Protein AF-A0A136LQP1-F1 (afdb_monomer)

pLDDT: mean 82.4, std 20.25, range [26.98, 98.31]

Solvent-accessible surface area (backbone atoms only — not comparable to full-atom values): 19009 Å² total; per-residue (Å²): 117,50,77,52,67,92,40,85,77,64,31,35,44,37,44,61,45,61,50,100,85,67,50,76,74,45,78,48,80,33,70,46,61,68,64,46,32,81,76,51,68,50,58,40,71,63,85,54,101,61,38,41,39,38,27,31,24,14,67,52,87,56,92,38,25,29,25,41,34,26,30,51,64,48,98,92,53,89,51,70,66,43,78,45,51,53,44,76,48,84,24,65,45,65,66,50,54,70,72,57,34,50,52,44,28,53,51,29,54,54,22,50,77,69,77,42,76,66,84,61,65,44,42,63,43,71,70,48,49,45,75,49,99,72,21,33,44,38,36,34,39,31,43,44,76,32,100,66,52,75,94,68,97,72,78,70,92,77,77,84,95,75,89,84,83,87,87,87,90,73,91,70,94,68,85,85,76,84,80,83,58,100,76,73,89,75,72,80,72,79,32,50,28,36,41,37,29,41,27,41,37,33,23,35,78,78,50,46,78,77,52,53,43,53,49,63,45,83,86,38,61,32,85,59,96,64,82,57,54,35,58,38,73,44,98,82,26,40,38,41,35,37,54,58,63,62,37,36,39,36,39,38,30,62,81,90,50,75,48,79,47,80,46,68,76,76,63,92,51,85,58,37,42,83,72,48,50,43,69,92,45,60,46,38,40,56,73,59,71,52,25,36,39,34,39,35,42,37,32,37,32,38,72,88,49,60,86,90,78,18,64,49,79,43,78,53,77,45,82,44,77,64,130

Mean predicted aligned error: 10.33 Å

Secondary structure (DSSP, 8-state):
-EEE-S-TTS-EEEEEEE-TTS-EEEEEEEEPPTTEEEEEEEE---SSS-EEEEEEEEETT-SSB-EEEEEEE-TTS----EEEEGGG-SSTTTTS-HHHHHHHHHHHHHHHHTTPPP---BEEEEEEEEEETTEEEEEEEEEE--TT----TT------------------TTTTSS---TT---PPPPPPEEEEEEEEEEEETTS-EEEEEEEEEEEEEESS----EEEEEETTEEEEEEEETTEEEEEEEETTEEEEEEEE---SSTTEEEEEEEEEEEEEEE-STTEEEEEEEEEEEETTS-TTTSEEEEEEEEEEE--

Structure (mmCIF, N/CA/C/O backbone):
data_AF-A0A136LQP1-F1
#
_entry.id   AF-A0A136LQP1-F1
#
loop_
_atom_site.group_PDB
_atom_site.id
_atom_site.type_symbol
_atom_site.label_atom_id
_atom_site.label_alt_id
_atom_site.label_comp_id
_atom_site.label_asym_id
_atom_site.label_entity_id
_atom_site.label_seq_id
_atom_site.pdbx_PDB_ins_code
_atom_site.Cartn_x
_atom_site.Cartn_y
_atom_site.Cartn_z
_atom_site.occupancy
_atom_site.B_iso_or_equiv
_atom_site.auth_seq_id
_atom_site.auth_comp_id
_atom_site.auth_asym_id
_atom_site.auth_atom_id
_atom_site.pdbx_PDB_model_num
ATOM 1 N N . MET A 1 1 ? -17.497 -6.070 -0.777 1.00 52.81 1 MET A N 1
ATOM 2 C CA . MET A 1 1 ? -17.662 -5.203 0.411 1.00 52.81 1 MET A CA 1
ATOM 3 C C . MET A 1 1 ? -18.415 -3.947 0.009 1.00 52.81 1 MET A C 1
ATOM 5 O O . MET A 1 1 ? -18.051 -3.328 -0.986 1.00 52.81 1 MET A O 1
ATOM 9 N N . ILE A 1 2 ? -19.465 -3.597 0.745 1.00 60.41 2 ILE A N 1
ATOM 10 C CA . ILE A 1 2 ? -20.280 -2.400 0.508 1.00 60.41 2 ILE A CA 1
ATOM 11 C C . ILE A 1 2 ? -20.221 -1.555 1.783 1.00 60.41 2 ILE A C 1
ATOM 13 O O . ILE A 1 2 ? -20.209 -2.089 2.887 1.00 60.41 2 ILE A O 1
ATOM 17 N N . ILE A 1 3 ? -20.135 -0.234 1.645 1.00 58.62 3 ILE A N 1
ATOM 18 C CA . ILE A 1 3 ? -20.173 0.682 2.790 1.00 58.62 3 ILE A CA 1
ATOM 19 C C . ILE A 1 3 ? -21.508 1.408 2.730 1.00 58.62 3 ILE A C 1
ATOM 21 O O . ILE A 1 3 ? -21.723 2.195 1.803 1.00 58.62 3 ILE A O 1
ATOM 25 N N . ASP A 1 4 ? -22.382 1.169 3.707 1.00 55.56 4 ASP A N 1
ATOM 26 C CA . ASP A 1 4 ? -23.620 1.933 3.812 1.00 55.56 4 ASP A CA 1
ATOM 27 C C . ASP A 1 4 ? -23.371 3.250 4.565 1.00 55.56 4 ASP A C 1
ATOM 29 O O . ASP A 1 4 ? -22.817 3.293 5.667 1.00 55.56 4 ASP A O 1
ATOM 33 N N . ARG A 1 5 ? -23.769 4.353 3.926 1.00 58.81 5 ARG A N 1
ATOM 34 C CA . ARG A 1 5 ? -23.677 5.725 4.448 1.00 58.81 5 ARG A CA 1
ATOM 35 C C . ARG A 1 5 ? -25.046 6.406 4.525 1.00 58.81 5 ARG A C 1
ATOM 37 O O . ARG A 1 5 ? -25.096 7.624 4.699 1.00 58.81 5 ARG A O 1
ATOM 44 N N . SER A 1 6 ? -26.132 5.649 4.369 1.00 51.75 6 SER A N 1
ATOM 45 C CA . SER A 1 6 ? -27.515 6.136 4.356 1.00 51.75 6 SER A CA 1
ATOM 46 C C . SER A 1 6 ? -27.862 6.960 5.603 1.00 51.75 6 SER A C 1
ATOM 48 O O . SER A 1 6 ? -28.555 7.973 5.500 1.00 51.75 6 SER A O 1
ATOM 50 N N . ASN A 1 7 ? -27.301 6.603 6.764 1.00 57.59 7 ASN A N 1
ATOM 51 C CA . ASN A 1 7 ? -27.491 7.318 8.019 1.00 57.59 7 ASN A CA 1
ATOM 52 C C . ASN A 1 7 ? -26.163 7.867 8.575 1.00 57.59 7 ASN A C 1
ATOM 54 O O . ASN A 1 7 ? -25.227 7.122 8.861 1.00 57.59 7 ASN A O 1
ATOM 58 N N . LYS A 1 8 ? -26.083 9.192 8.779 1.00 60.97 8 LYS A N 1
ATOM 59 C CA . LYS A 1 8 ? -24.882 9.865 9.318 1.00 60.97 8 LYS A CA 1
ATOM 60 C C . LYS A 1 8 ? -24.509 9.409 10.733 1.00 60.97 8 LYS A C 1
ATOM 62 O O . LYS A 1 8 ? -23.350 9.586 11.105 1.00 60.97 8 LYS A O 1
ATOM 67 N N . GLN A 1 9 ? -25.465 8.878 11.498 1.00 61.81 9 GLN A N 1
ATOM 68 C CA . GLN A 1 9 ? -25.270 8.451 12.887 1.00 61.81 9 GLN A CA 1
ATOM 69 C C . GLN A 1 9 ? -25.112 6.937 13.065 1.00 61.81 9 GLN A C 1
ATOM 71 O O . GLN A 1 9 ? -24.657 6.545 14.124 1.00 61.81 9 GLN A O 1
ATOM 76 N N . ASN A 1 10 ? -25.426 6.114 12.058 1.00 73.62 10 ASN A N 1
ATOM 77 C CA . ASN A 1 10 ? -25.325 4.650 12.135 1.00 73.62 10 ASN A CA 1
ATOM 78 C C . ASN A 1 10 ? -24.624 4.129 10.877 1.00 73.62 10 ASN A C 1
ATOM 80 O O . ASN A 1 10 ? -25.253 3.550 9.991 1.00 73.62 10 ASN A O 1
ATOM 84 N N . LYS A 1 11 ? -23.325 4.411 10.758 1.00 87.06 11 LYS A N 1
ATOM 85 C CA . LYS A 1 11 ? -22.526 3.920 9.632 1.00 87.06 11 LYS A CA 1
ATOM 86 C C . LYS A 1 11 ? -22.241 2.437 9.844 1.00 87.06 11 LYS A C 1
ATOM 88 O O . LYS A 1 11 ? -21.831 2.043 10.934 1.00 87.06 11 LYS A O 1
ATOM 93 N N . LYS A 1 12 ? -22.418 1.637 8.795 1.00 89.31 12 LYS A N 1
ATOM 94 C CA . LYS A 1 12 ? -22.173 0.194 8.835 1.00 89.31 12 LYS A CA 1
ATOM 95 C C . LYS A 1 12 ? -21.226 -0.228 7.725 1.00 89.31 12 LYS A C 1
ATOM 97 O O . LYS A 1 12 ? -21.273 0.289 6.604 1.00 89.31 12 LYS A O 1
ATOM 102 N N . LEU A 1 13 ? -20.362 -1.176 8.052 1.00 89.69 13 LEU A N 1
ATOM 103 C CA . LEU A 1 13 ? -19.620 -1.956 7.080 1.00 89.69 13 LEU A CA 1
ATOM 104 C C . LEU A 1 13 ? -20.465 -3.182 6.739 1.00 89.69 13 LEU A C 1
ATOM 106 O O . LEU A 1 13 ? -20.910 -3.873 7.646 1.00 89.69 13 LEU A O 1
ATOM 110 N N . LEU A 1 14 ? -20.697 -3.429 5.451 1.00 90.12 14 LEU A N 1
ATOM 111 C CA . LEU A 1 14 ? -21.467 -4.574 4.980 1.00 90.12 14 LEU A CA 1
ATOM 112 C C . LEU A 1 14 ? -20.539 -5.533 4.236 1.00 90.12 14 LEU A C 1
ATOM 114 O O . LEU A 1 14 ? -19.956 -5.201 3.189 1.00 90.12 14 LEU A O 1
ATOM 118 N N . PHE A 1 15 ? -20.406 -6.731 4.786 1.00 88.62 15 PHE A N 1
ATOM 119 C CA . PHE A 1 15 ? -19.664 -7.822 4.184 1.00 88.62 15 PHE A CA 1
ATOM 120 C C . PHE A 1 15 ? -20.643 -8.828 3.582 1.00 88.62 15 PHE A C 1
ATOM 122 O O . PHE A 1 15 ? -21.622 -9.208 4.212 1.00 88.62 15 PHE A O 1
ATOM 129 N N . LYS A 1 16 ? -20.402 -9.214 2.327 1.00 89.94 16 LYS A N 1
ATOM 130 C CA . LYS A 1 16 ? -21.208 -10.212 1.621 1.00 89.94 16 LYS A CA 1
ATOM 131 C C . LYS A 1 16 ? -20.309 -11.109 0.794 1.00 89.94 16 LYS A C 1
ATOM 133 O O . LYS A 1 16 ? -19.441 -10.592 0.083 1.00 89.94 16 LYS A O 1
ATOM 138 N N . THR A 1 17 ? -20.561 -12.410 0.845 1.00 87.69 17 THR A N 1
ATOM 139 C CA . THR A 1 17 ? -20.006 -13.390 -0.093 1.00 87.69 17 THR A CA 1
ATOM 140 C C . THR A 1 17 ? -21.107 -13.904 -1.007 1.00 87.69 17 THR A C 1
ATOM 142 O O . THR A 1 17 ? -22.288 -13.904 -0.652 1.00 87.69 17 THR A O 1
ATOM 145 N N . PHE A 1 18 ? -20.715 -14.317 -2.207 1.00 89.75 18 PHE A N 1
ATOM 146 C CA . PHE A 1 18 ? -21.636 -14.768 -3.238 1.00 89.75 18 PHE A CA 1
ATOM 147 C C . PHE A 1 18 ? -21.129 -16.072 -3.840 1.00 89.75 18 PHE A C 1
ATOM 149 O O . PHE A 1 18 ? -19.918 -16.275 -3.941 1.00 89.75 18 PHE A O 1
ATOM 156 N N . ASP A 1 19 ? -22.048 -16.941 -4.245 1.00 89.62 19 ASP A N 1
ATOM 157 C CA . ASP A 1 19 ? -21.713 -18.104 -5.056 1.00 89.62 19 ASP A CA 1
ATOM 158 C C . ASP A 1 19 ? -21.492 -17.723 -6.532 1.00 89.62 19 ASP A C 1
ATOM 160 O O . ASP A 1 19 ? -21.599 -16.562 -6.937 1.00 89.62 19 ASP A O 1
ATOM 164 N N . VAL A 1 20 ? -21.210 -18.727 -7.366 1.00 92.12 20 VAL A N 1
ATOM 165 C CA . VAL A 1 20 ? -20.990 -18.548 -8.812 1.00 92.12 20 VAL A CA 1
ATOM 166 C C . VAL A 1 20 ? -22.222 -18.040 -9.572 1.00 92.12 20 VAL A C 1
ATOM 168 O O . VAL A 1 20 ? -22.087 -17.572 -10.699 1.00 92.12 20 VAL A O 1
ATOM 171 N N . THR A 1 21 ? -23.417 -18.132 -8.983 1.00 94.50 21 THR A N 1
ATOM 172 C CA . THR A 1 21 ? -24.678 -17.647 -9.564 1.00 94.50 21 THR A CA 1
ATOM 173 C C . THR A 1 21 ? -25.026 -16.226 -9.115 1.00 94.50 21 THR A C 1
ATOM 175 O O . THR A 1 21 ? -25.941 -15.614 -9.665 1.00 94.50 21 THR A O 1
ATOM 178 N N . GLY A 1 22 ? -24.280 -15.679 -8.149 1.00 91.56 22 GLY A N 1
ATOM 179 C CA . GLY A 1 22 ? -24.559 -14.392 -7.521 1.00 91.56 22 GLY A CA 1
ATOM 180 C C . GLY A 1 22 ? -25.541 -14.478 -6.350 1.00 91.56 22 GLY A C 1
ATOM 181 O O . GLY A 1 22 ? -25.997 -13.438 -5.874 1.00 91.56 22 GLY A O 1
ATOM 182 N N . ALA A 1 23 ? -25.873 -15.680 -5.869 1.00 92.19 23 ALA A N 1
ATOM 183 C CA . ALA A 1 23 ? -26.659 -15.841 -4.653 1.00 92.19 23 ALA A CA 1
ATOM 184 C C . ALA A 1 23 ? -25.791 -15.535 -3.425 1.00 92.19 23 ALA A C 1
ATOM 186 O O . ALA A 1 23 ? -24.626 -15.927 -3.364 1.00 92.19 23 ALA A O 1
ATOM 187 N N . VAL A 1 24 ? -26.352 -14.818 -2.448 1.00 91.62 24 VAL A N 1
ATOM 188 C CA . VAL A 1 24 ? -25.652 -14.472 -1.201 1.00 91.62 24 VAL A CA 1
ATOM 189 C C . VAL A 1 24 ? -25.444 -15.738 -0.373 1.00 91.62 24 VAL A C 1
ATOM 191 O O . VAL A 1 24 ? -26.409 -16.430 -0.057 1.00 91.62 24 VAL A O 1
ATOM 194 N N . LEU A 1 25 ? -24.193 -16.016 -0.003 1.00 87.12 25 LEU A N 1
ATOM 195 C CA . LEU A 1 25 ? -23.830 -17.138 0.869 1.00 87.12 25 LEU A CA 1
ATOM 196 C C . LEU A 1 25 ? -23.717 -16.711 2.335 1.00 87.12 25 LEU A C 1
ATOM 198 O O . LEU A 1 25 ? -24.094 -17.460 3.232 1.00 87.12 25 LEU A O 1
ATOM 202 N N . LEU A 1 26 ? -23.198 -15.507 2.572 1.00 85.81 26 LEU A N 1
ATOM 203 C CA . LEU A 1 26 ? -22.997 -14.929 3.895 1.00 85.81 26 LEU A CA 1
ATOM 204 C C . LEU A 1 26 ? -23.190 -13.421 3.800 1.00 85.81 26 LEU A C 1
ATOM 206 O O . LEU A 1 26 ? -22.725 -12.791 2.848 1.00 85.81 26 LEU A O 1
ATOM 210 N N . GLU A 1 27 ? -23.873 -12.857 4.789 1.00 89.62 27 GLU A N 1
ATOM 211 C CA . GLU A 1 27 ? -24.052 -11.422 4.968 1.00 89.62 27 GLU A CA 1
ATOM 212 C C . GLU A 1 27 ? -23.762 -11.064 6.420 1.00 89.62 27 GLU A C 1
ATOM 214 O O . GLU A 1 27 ? -24.265 -11.720 7.329 1.00 89.62 27 GLU A O 1
ATOM 219 N N . ASP A 1 28 ? -22.939 -10.038 6.612 1.00 87.62 28 ASP A N 1
ATOM 220 C CA . ASP A 1 28 ? -22.524 -9.577 7.927 1.00 87.62 28 ASP A CA 1
ATOM 221 C C . ASP A 1 28 ? -22.447 -8.054 7.992 1.00 87.62 28 ASP A C 1
ATOM 223 O O . ASP A 1 28 ? -22.085 -7.382 7.016 1.00 87.62 28 ASP A O 1
ATOM 227 N N . GLU A 1 29 ? -22.763 -7.510 9.159 1.00 89.75 29 GLU A N 1
ATOM 228 C CA . GLU A 1 29 ? -22.834 -6.079 9.415 1.00 89.75 29 GLU A CA 1
ATOM 229 C C . GLU A 1 29 ? -21.996 -5.711 10.634 1.00 89.75 29 GLU A C 1
ATOM 231 O O . GLU A 1 29 ? -22.275 -6.129 11.754 1.00 89.75 29 GLU A O 1
ATOM 236 N N . MET A 1 30 ? -21.005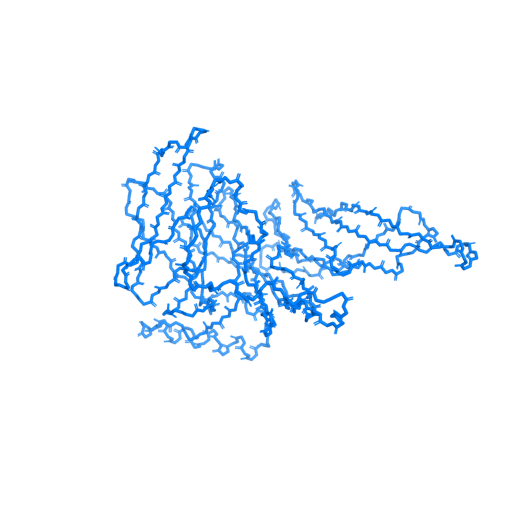 -4.844 10.429 1.00 91.81 30 MET A N 1
ATOM 237 C CA . MET A 1 30 ? -20.164 -4.333 11.510 1.00 91.81 30 MET A CA 1
ATOM 238 C C . MET A 1 30 ? -20.430 -2.842 11.715 1.00 91.81 30 MET A C 1
ATOM 240 O O . MET A 1 30 ? -20.450 -2.056 10.759 1.00 91.81 30 MET A O 1
ATOM 244 N N . GLU A 1 31 ? -20.624 -2.432 12.966 1.00 91.56 31 GLU A N 1
ATOM 245 C CA . GLU A 1 31 ? -20.842 -1.029 13.313 1.00 91.56 31 GLU A CA 1
ATOM 246 C C . GLU A 1 31 ? -19.549 -0.211 13.196 1.00 91.56 31 GLU A C 1
ATOM 248 O O . GLU A 1 31 ? -18.474 -0.614 13.647 1.00 91.56 31 GLU A O 1
ATOM 253 N N . ILE A 1 32 ? -19.652 0.975 12.595 1.00 92.62 32 ILE A N 1
ATOM 254 C CA . ILE A 1 32 ? -18.545 1.926 12.472 1.00 92.62 32 ILE A CA 1
ATOM 255 C C . ILE A 1 32 ? -18.738 3.026 13.517 1.00 92.62 32 ILE A C 1
ATOM 257 O O . ILE A 1 32 ? -19.793 3.657 13.573 1.00 92.62 32 ILE A O 1
ATOM 261 N N . GLU A 1 33 ? -17.692 3.320 14.296 1.00 91.19 33 GLU A N 1
ATOM 262 C CA . GLU A 1 33 ? -17.709 4.411 15.276 1.00 91.19 33 GLU A CA 1
ATOM 263 C C . GLU A 1 33 ? -18.117 5.752 14.627 1.00 91.19 33 GLU A C 1
ATOM 265 O O . GLU A 1 33 ? -17.581 6.154 13.592 1.00 91.19 33 GLU A O 1
ATOM 270 N N . ASN A 1 34 ? -19.028 6.496 15.264 1.00 87.69 34 ASN A N 1
ATOM 271 C CA . ASN A 1 34 ? -19.665 7.696 14.690 1.00 87.69 34 ASN A CA 1
ATOM 272 C C . ASN A 1 34 ? -18.694 8.788 14.219 1.00 87.69 34 ASN A C 1
ATOM 274 O O . ASN A 1 34 ? -18.943 9.493 13.235 1.00 87.69 34 ASN A O 1
ATOM 278 N N . ASN A 1 35 ? -17.576 8.945 14.924 1.00 90.88 35 ASN A N 1
ATOM 279 C CA . ASN A 1 35 ? -16.537 9.932 14.633 1.00 90.88 35 ASN A CA 1
ATOM 280 C C . ASN A 1 35 ? -15.556 9.477 13.531 1.00 90.88 35 ASN A C 1
ATOM 282 O O . ASN A 1 35 ? -14.692 10.263 13.119 1.00 90.88 35 ASN A O 1
ATOM 286 N N . ARG A 1 36 ? -15.712 8.253 13.013 1.00 93.19 36 ARG A N 1
ATOM 287 C CA . ARG A 1 36 ? -14.896 7.666 11.949 1.00 93.19 36 ARG A CA 1
ATOM 288 C C . ARG A 1 36 ? -15.710 7.431 10.683 1.00 93.19 36 ARG A C 1
ATOM 290 O O . ARG A 1 36 ? -16.940 7.368 10.675 1.00 93.19 36 ARG A O 1
ATOM 297 N N . THR A 1 37 ? -14.993 7.341 9.573 1.00 93.38 37 THR A N 1
ATOM 298 C CA . THR A 1 37 ? -15.535 6.965 8.269 1.00 93.38 37 THR A CA 1
ATOM 299 C C . THR A 1 37 ? -14.549 6.035 7.588 1.00 93.38 37 THR A C 1
ATOM 301 O O . THR A 1 37 ? -13.380 6.389 7.442 1.00 93.38 37 THR A O 1
ATOM 304 N N . ILE A 1 38 ? -15.024 4.875 7.136 1.00 93.31 38 ILE A N 1
ATOM 305 C CA . ILE A 1 38 ? -14.254 3.989 6.263 1.00 93.31 38 ILE A CA 1
ATOM 306 C C . ILE A 1 38 ? -14.209 4.595 4.855 1.00 93.31 38 ILE A C 1
ATOM 308 O O . ILE A 1 38 ? -15.241 4.985 4.291 1.00 93.31 38 ILE A O 1
ATOM 312 N N . LEU A 1 39 ? -13.002 4.706 4.302 1.00 91.31 39 LEU A N 1
ATOM 313 C CA . LEU A 1 39 ? -12.756 5.275 2.977 1.00 91.31 39 LEU A CA 1
ATOM 314 C C . LEU A 1 39 ? -12.720 4.193 1.902 1.00 91.31 39 LEU A C 1
ATOM 316 O O . LEU A 1 39 ? -13.392 4.327 0.882 1.00 91.31 39 LEU A O 1
ATOM 320 N N . SER A 1 40 ? -11.973 3.127 2.154 1.00 90.69 40 SER A N 1
ATOM 321 C CA . SER A 1 40 ? -11.813 1.981 1.264 1.00 90.69 40 SER A CA 1
ATOM 322 C C . SER A 1 40 ? -11.318 0.786 2.064 1.00 90.69 40 SER A C 1
ATOM 324 O O . SER A 1 40 ? -10.735 0.957 3.133 1.00 90.69 40 SER A O 1
ATOM 326 N N . GLY A 1 41 ? -11.525 -0.414 1.541 1.00 91.12 41 GLY A N 1
ATOM 327 C CA . GLY A 1 41 ? -11.029 -1.644 2.139 1.00 91.12 41 GLY A CA 1
ATOM 328 C C . GLY A 1 41 ? -11.002 -2.771 1.122 1.00 91.12 41 GLY A C 1
ATOM 329 O O . GLY A 1 41 ? -11.612 -2.679 0.055 1.00 91.12 41 GLY A O 1
ATOM 330 N N . ILE A 1 42 ? -10.248 -3.797 1.467 1.00 93.06 42 ILE A N 1
ATOM 331 C CA . ILE A 1 42 ? -9.986 -4.994 0.686 1.00 93.06 42 ILE A CA 1
ATOM 332 C C . ILE A 1 42 ? -10.074 -6.199 1.619 1.00 93.06 42 ILE A C 1
ATOM 334 O O . ILE A 1 42 ? -9.993 -6.064 2.841 1.00 93.06 42 ILE A O 1
ATOM 338 N N . THR A 1 43 ? -10.278 -7.368 1.035 1.00 91.62 43 THR A N 1
ATOM 339 C CA . THR A 1 43 ? -10.388 -8.627 1.767 1.00 91.62 43 THR A CA 1
ATOM 340 C C . THR A 1 43 ? -9.148 -9.467 1.526 1.00 91.62 43 THR A C 1
ATOM 342 O O . THR A 1 43 ? -8.518 -9.345 0.473 1.00 91.62 43 THR A O 1
ATOM 345 N N . SER A 1 44 ? -8.801 -10.305 2.495 1.00 89.56 44 SER A N 1
ATOM 346 C CA . SER A 1 44 ? -7.788 -11.336 2.321 1.00 89.56 44 SER A CA 1
ATOM 347 C C . SER A 1 44 ? -8.315 -12.462 1.422 1.00 89.56 44 SER A C 1
ATOM 349 O O . SER A 1 44 ? -9.436 -12.397 0.900 1.00 89.56 44 SER A O 1
ATOM 351 N N . THR A 1 45 ? -7.473 -13.460 1.180 1.00 78.69 45 THR A N 1
ATOM 352 C CA . THR A 1 45 ? -7.683 -14.504 0.181 1.00 78.69 45 THR A CA 1
ATOM 353 C C . THR A 1 45 ? -8.347 -15.804 0.642 1.00 78.69 45 THR A C 1
ATOM 355 O O . THR A 1 45 ? -8.332 -16.702 -0.164 1.00 78.69 45 THR A O 1
ATOM 358 N N . LEU A 1 46 ? -8.934 -16.006 1.817 1.00 77.88 46 LEU A N 1
ATOM 359 C CA . LEU A 1 46 ? -9.505 -17.306 2.253 1.00 77.88 46 LEU A CA 1
ATOM 360 C C . LEU A 1 46 ? -8.644 -18.544 1.887 1.00 77.88 46 LEU A C 1
ATOM 362 O O . LEU A 1 46 ? -9.141 -19.557 1.391 1.00 77.88 46 LEU A O 1
ATOM 366 N N . VAL A 1 47 ? -7.326 -18.421 2.059 1.00 74.69 47 VAL A N 1
ATOM 367 C CA . VAL A 1 47 ? -6.380 -19.541 1.963 1.00 74.69 47 VAL A CA 1
ATOM 368 C C . VAL A 1 47 ? -6.364 -20.283 3.298 1.00 74.69 47 VAL A C 1
ATOM 370 O O . VAL A 1 47 ? -6.300 -21.511 3.320 1.00 74.69 47 VAL A O 1
ATOM 373 N N . ASN A 1 48 ? -6.467 -19.535 4.396 1.00 69.88 48 ASN A N 1
ATOM 374 C CA . ASN A 1 48 ? -6.761 -20.048 5.726 1.00 69.88 48 ASN A CA 1
ATOM 375 C C . ASN A 1 48 ? -8.278 -19.998 6.001 1.00 69.88 48 ASN A C 1
ATOM 377 O O . ASN A 1 48 ? -9.028 -19.318 5.301 1.00 69.88 48 ASN A O 1
ATOM 381 N N . ASP A 1 49 ? -8.727 -20.657 7.074 1.00 75.62 49 ASP A N 1
ATOM 382 C CA . ASP A 1 49 ? -10.128 -20.597 7.537 1.00 75.62 49 ASP A CA 1
ATOM 383 C C . ASP A 1 49 ? -10.538 -19.199 8.063 1.00 75.62 49 ASP A C 1
ATOM 385 O O . ASP A 1 49 ? -11.699 -18.962 8.395 1.00 75.62 49 ASP A O 1
ATOM 389 N N . GLU A 1 50 ? -9.586 -18.267 8.150 1.00 80.69 50 GLU A N 1
ATOM 390 C CA . GLU A 1 50 ? -9.753 -16.907 8.653 1.00 80.69 50 GLU A CA 1
ATOM 391 C C . GLU A 1 50 ? -9.794 -15.905 7.493 1.00 80.69 50 GLU A C 1
ATOM 393 O O . GLU A 1 50 ? -8.877 -15.849 6.675 1.00 80.69 50 GLU A O 1
ATOM 398 N N . LEU A 1 51 ? -10.826 -15.058 7.453 1.00 89.00 51 LEU A N 1
ATOM 399 C CA . LEU A 1 51 ? -10.935 -13.977 6.476 1.00 89.00 51 LEU A CA 1
ATOM 400 C C . LEU A 1 51 ? -10.777 -12.622 7.164 1.00 89.00 51 LEU A C 1
ATOM 402 O O . LEU A 1 51 ? -11.507 -12.299 8.100 1.00 89.00 51 LEU A O 1
ATOM 406 N N . LEU A 1 52 ? -9.869 -11.791 6.656 1.00 93.56 52 LEU A N 1
ATOM 407 C CA . LEU A 1 52 ? -9.653 -10.439 7.155 1.00 93.56 52 LEU A CA 1
ATOM 408 C C . LEU A 1 52 ? -10.173 -9.397 6.165 1.00 93.56 52 LEU A C 1
ATOM 410 O O . LEU A 1 52 ? -9.870 -9.431 4.973 1.00 93.56 52 LEU A O 1
ATOM 414 N N . VAL A 1 53 ? -10.894 -8.405 6.677 1.00 95.12 53 VAL A N 1
ATOM 415 C CA . VAL A 1 53 ? -11.163 -7.148 5.976 1.00 95.12 53 VAL A CA 1
ATOM 416 C C . VAL A 1 53 ? -10.234 -6.083 6.538 1.00 95.12 53 VAL A C 1
ATOM 418 O O . VAL A 1 53 ? -10.278 -5.788 7.731 1.00 95.12 53 VAL A O 1
ATOM 421 N N . ALA A 1 54 ? -9.416 -5.468 5.687 1.00 97.06 54 ALA A N 1
ATOM 422 C CA . ALA A 1 54 ? -8.556 -4.355 6.077 1.00 97.06 54 ALA A CA 1
ATOM 423 C C . ALA A 1 54 ? -8.711 -3.176 5.122 1.00 97.06 54 ALA A C 1
ATOM 425 O O . ALA A 1 54 ? -9.045 -3.325 3.946 1.00 97.06 54 ALA A O 1
ATOM 426 N N . GLY A 1 55 ? -8.465 -1.970 5.612 1.00 97.06 55 GLY A N 1
ATOM 427 C CA . GLY A 1 55 ? -8.630 -0.785 4.789 1.00 97.06 55 GLY A CA 1
ATOM 428 C C . GLY A 1 55 ? -8.190 0.488 5.472 1.00 97.06 55 GLY A C 1
ATOM 429 O O . GLY A 1 55 ? -7.464 0.466 6.461 1.00 97.06 55 GLY A O 1
ATOM 430 N N . THR A 1 56 ? -8.639 1.619 4.942 1.00 97.50 56 THR A N 1
ATOM 431 C CA . THR A 1 56 ? -8.313 2.943 5.471 1.00 97.50 56 THR A CA 1
ATOM 432 C C . THR A 1 56 ? -9.546 3.639 6.027 1.00 97.50 56 THR A C 1
ATOM 434 O O . THR A 1 56 ? -10.664 3.498 5.520 1.00 97.50 56 THR A O 1
ATOM 437 N N . TRP A 1 57 ? -9.345 4.427 7.079 1.00 96.75 57 TRP A N 1
ATOM 438 C CA . TRP A 1 57 ? -10.395 5.228 7.702 1.00 96.75 57 TRP A CA 1
ATOM 439 C C . TRP A 1 57 ? -9.930 6.669 7.910 1.00 96.75 57 TRP A C 1
ATOM 441 O O . TRP A 1 57 ? -8.745 6.996 7.816 1.00 96.75 57 TRP A O 1
ATOM 451 N N . THR A 1 58 ? -10.876 7.555 8.199 1.00 95.81 58 THR A N 1
ATOM 452 C CA . THR A 1 58 ? -10.621 8.961 8.516 1.00 95.81 58 THR A CA 1
ATOM 453 C C . THR A 1 58 ? -11.475 9.442 9.679 1.00 95.81 58 THR A C 1
ATOM 455 O O . THR A 1 58 ? -12.574 8.935 9.906 1.00 95.81 58 THR A O 1
ATOM 458 N N . VAL A 1 59 ? -10.992 10.464 10.385 1.00 92.69 59 VAL A N 1
ATOM 459 C CA . VAL A 1 59 ? -11.810 11.247 11.319 1.00 92.69 59 VAL A CA 1
ATOM 460 C C . VAL A 1 59 ? -12.759 12.161 10.537 1.00 92.69 59 VAL A C 1
ATOM 462 O O . VAL A 1 59 ? -12.311 12.976 9.717 1.00 92.69 59 VAL A O 1
ATOM 465 N N . GLY A 1 60 ? -14.057 12.091 10.832 1.00 89.12 60 GLY A N 1
ATOM 466 C CA . GLY A 1 60 ? -15.080 12.891 10.153 1.00 89.12 60 GLY A CA 1
ATOM 467 C C . GLY A 1 60 ? -15.274 12.468 8.693 1.00 89.12 60 GLY A C 1
ATOM 468 O O . GLY A 1 60 ? -15.410 11.283 8.415 1.00 89.12 60 GLY A O 1
ATOM 469 N N . ASN A 1 61 ? -15.292 13.425 7.757 1.00 86.56 61 ASN A N 1
ATOM 470 C CA . ASN A 1 61 ? -15.616 13.189 6.336 1.00 86.56 61 ASN A CA 1
ATOM 471 C C . ASN A 1 61 ? -14.491 13.617 5.367 1.00 86.56 61 ASN A C 1
ATOM 473 O O . ASN A 1 61 ? -14.762 14.034 4.242 1.00 86.56 61 ASN A O 1
ATOM 477 N N . SER A 1 62 ? -13.227 13.581 5.803 1.00 89.50 62 SER A N 1
ATOM 478 C CA . SER A 1 62 ? -12.096 13.945 4.933 1.00 89.50 62 SER A CA 1
ATOM 479 C C . SER A 1 62 ? -11.874 12.903 3.831 1.00 89.50 62 SER A C 1
ATOM 481 O O . SER A 1 62 ? -12.145 11.727 4.023 1.00 89.50 62 SER A O 1
ATOM 483 N N . LYS A 1 63 ? -11.316 13.306 2.686 1.00 89.62 63 LYS A N 1
ATOM 484 C CA . LYS A 1 63 ? -10.788 12.353 1.689 1.00 89.62 63 LYS A CA 1
ATOM 485 C C . LYS A 1 63 ? -9.407 11.809 2.068 1.00 89.62 63 LYS A C 1
ATOM 487 O O . LYS A 1 63 ? -8.934 10.856 1.465 1.00 89.62 63 LYS A O 1
ATOM 492 N N . GLN A 1 64 ? -8.755 12.435 3.044 1.00 94.69 64 GLN A N 1
ATOM 493 C CA . GLN A 1 64 ? -7.479 11.984 3.578 1.00 94.69 64 GLN A CA 1
ATOM 494 C C . GLN A 1 64 ? -7.705 10.968 4.693 1.00 94.69 64 GLN A C 1
ATOM 496 O O . GLN A 1 64 ? -8.552 11.157 5.568 1.00 94.69 64 GLN A O 1
ATOM 501 N N . THR A 1 65 ? -6.894 9.927 4.669 1.00 96.19 65 THR A N 1
ATOM 502 C CA . THR A 1 65 ? -6.827 8.838 5.636 1.00 96.19 65 THR A CA 1
ATOM 503 C C . THR A 1 65 ? -6.139 9.287 6.928 1.00 96.19 65 THR A C 1
ATOM 505 O O . THR A 1 65 ? -5.157 10.030 6.889 1.00 96.19 65 THR A O 1
ATOM 508 N N . SER A 1 66 ? -6.662 8.850 8.071 1.00 97.06 66 SER A N 1
ATOM 509 C CA . SER A 1 66 ? -6.068 9.026 9.406 1.00 97.06 66 SER A CA 1
ATOM 510 C C . SER A 1 66 ? -5.338 7.769 9.889 1.00 97.06 66 SER A C 1
ATOM 512 O O . SER A 1 66 ? -4.523 7.845 10.809 1.00 97.06 66 SER A O 1
ATOM 514 N N . GLY A 1 67 ? -5.638 6.618 9.288 1.00 97.75 67 GLY A N 1
ATOM 515 C CA . GLY A 1 67 ? -5.101 5.334 9.701 1.00 97.75 67 GLY A CA 1
ATOM 516 C C . GLY A 1 67 ? -5.672 4.164 8.909 1.00 97.75 67 GLY A C 1
ATOM 517 O O . GLY A 1 67 ? -6.398 4.359 7.925 1.00 97.75 67 GLY A O 1
ATOM 518 N N . ILE A 1 68 ? -5.381 2.957 9.393 1.00 98.31 68 ILE A N 1
ATOM 519 C CA . ILE A 1 68 ? -5.938 1.700 8.889 1.00 98.31 68 ILE A CA 1
ATOM 520 C C . ILE A 1 68 ? -6.970 1.109 9.847 1.00 98.31 68 ILE A C 1
ATOM 522 O O . ILE A 1 68 ? -6.932 1.380 11.050 1.00 98.31 68 ILE A O 1
ATOM 526 N N . PHE A 1 69 ? -7.908 0.336 9.311 1.00 98.00 69 PHE A N 1
ATOM 527 C CA . PHE A 1 69 ? -8.824 -0.475 10.106 1.00 98.00 69 PHE A CA 1
ATOM 528 C C . PHE A 1 69 ? -8.693 -1.945 9.724 1.00 98.00 69 PHE A C 1
ATOM 530 O O . PHE A 1 69 ? -8.303 -2.245 8.593 1.00 98.00 69 PHE A O 1
ATOM 537 N N . THR A 1 70 ? -9.039 -2.830 10.653 1.00 97.56 70 THR A N 1
ATOM 538 C CA . THR A 1 70 ? -9.098 -4.275 10.428 1.00 97.56 70 THR A CA 1
ATOM 539 C C . THR A 1 70 ? -10.334 -4.871 11.096 1.00 97.56 70 THR A C 1
ATOM 541 O O . THR A 1 70 ? -10.771 -4.402 12.151 1.00 97.56 70 THR A O 1
ATOM 544 N N . VAL A 1 71 ? -10.909 -5.892 10.466 1.00 95.44 71 VAL A N 1
ATOM 545 C CA . VAL A 1 71 ? -12.003 -6.704 11.004 1.00 95.44 71 VAL A CA 1
ATOM 546 C C . VAL A 1 71 ? -11.770 -8.147 10.596 1.00 95.44 71 VAL A C 1
ATOM 548 O O . VAL A 1 71 ? -11.639 -8.431 9.405 1.00 95.44 71 VAL A O 1
ATOM 551 N N . LEU A 1 72 ? -11.710 -9.044 11.575 1.00 93.00 72 LEU A N 1
ATOM 552 C CA . LEU A 1 72 ? -11.718 -10.479 11.324 1.00 93.00 72 LEU A CA 1
ATOM 553 C C . LEU A 1 72 ? -13.167 -10.924 11.130 1.00 93.00 72 LEU A C 1
ATOM 555 O O . LEU A 1 72 ? -14.014 -10.582 11.956 1.00 93.00 72 LEU A O 1
ATOM 559 N N . ILE A 1 73 ? -13.441 -11.646 10.047 1.00 90.69 73 ILE A N 1
ATOM 560 C CA . ILE A 1 73 ? -14.784 -12.113 9.723 1.00 90.69 73 ILE A CA 1
ATOM 561 C C . ILE A 1 73 ? -15.050 -13.441 10.425 1.00 90.69 73 ILE A C 1
ATOM 563 O O . ILE A 1 73 ? -14.415 -14.450 10.128 1.00 90.69 73 ILE A O 1
ATOM 567 N N . ASP A 1 74 ? -16.010 -13.425 11.344 1.00 88.44 74 ASP A N 1
ATOM 568 C CA . ASP A 1 74 ? -16.511 -14.591 12.073 1.00 88.44 74 ASP A CA 1
ATOM 569 C C . ASP A 1 74 ? -17.998 -14.365 12.409 1.00 88.44 74 ASP A C 1
ATOM 571 O O . ASP A 1 74 ? -18.305 -13.718 13.417 1.00 88.44 74 ASP A O 1
ATOM 575 N N . PRO A 1 75 ? -18.932 -14.911 11.604 1.00 81.88 75 PRO A N 1
ATOM 576 C CA . PRO A 1 75 ? -20.374 -14.702 11.773 1.00 81.88 75 PRO A CA 1
ATOM 577 C C . PRO A 1 75 ? -20.935 -15.174 13.117 1.00 81.88 75 PRO A C 1
ATOM 579 O O . PRO A 1 75 ? -22.069 -14.854 13.470 1.00 81.88 75 PRO A O 1
ATOM 582 N N . PHE A 1 76 ? -20.175 -15.980 13.862 1.00 85.19 76 PHE A N 1
ATOM 583 C CA . PHE A 1 76 ? -20.602 -16.543 15.138 1.00 85.19 76 PHE A CA 1
ATOM 584 C C . PHE A 1 76 ? -20.108 -15.730 16.338 1.00 85.19 76 PHE A C 1
ATOM 586 O O . PHE A 1 76 ? -20.430 -16.063 17.483 1.00 85.19 76 PHE A O 1
ATOM 593 N N . ARG A 1 77 ? -19.321 -14.672 16.107 1.00 86.88 77 ARG A N 1
ATOM 594 C CA . ARG A 1 77 ? -18.733 -13.835 17.156 1.00 86.88 77 ARG A CA 1
ATOM 595 C C . ARG A 1 77 ? -19.021 -12.357 16.931 1.00 86.88 77 ARG A C 1
ATOM 597 O O . ARG A 1 77 ? -19.422 -11.912 15.862 1.00 86.88 77 ARG A O 1
ATOM 604 N N . ASN A 1 78 ? -18.797 -11.577 17.987 1.00 86.69 78 ASN A N 1
ATOM 605 C CA . ASN A 1 78 ? -18.764 -10.127 17.862 1.00 86.69 78 ASN A CA 1
ATOM 606 C C . ASN A 1 78 ? -17.525 -9.718 17.053 1.00 86.69 78 ASN A C 1
ATOM 608 O O . ASN A 1 78 ? -16.418 -10.152 17.376 1.00 86.69 78 ASN A O 1
ATOM 612 N N . GLN A 1 79 ? -17.712 -8.863 16.051 1.00 90.12 79 GLN A N 1
ATOM 613 C CA . GLN A 1 79 ? -16.682 -8.472 15.084 1.00 90.12 79 GLN A CA 1
ATOM 614 C C . GLN A 1 79 ? -16.394 -6.970 15.198 1.00 90.12 79 GLN A C 1
ATOM 616 O O . GLN A 1 79 ? -16.847 -6.172 14.371 1.00 90.12 79 GLN A O 1
ATOM 621 N N . PRO A 1 80 ? -15.685 -6.542 16.261 1.00 92.62 80 PRO A N 1
ATOM 622 C CA . PRO A 1 80 ? -15.373 -5.137 16.448 1.00 92.62 80 PRO A CA 1
ATOM 623 C C . PRO A 1 80 ? -14.437 -4.648 15.344 1.00 92.62 80 PRO A C 1
ATOM 625 O O . PRO A 1 80 ? -13.429 -5.283 15.026 1.00 92.62 80 PRO A O 1
ATOM 628 N N . VAL A 1 81 ? -14.739 -3.468 14.800 1.00 95.62 81 VAL A N 1
ATOM 629 C CA . VAL A 1 81 ? -13.832 -2.795 13.873 1.00 95.62 81 VAL A CA 1
ATOM 630 C C . VAL A 1 81 ? -12.670 -2.196 14.655 1.00 95.62 81 VAL A C 1
ATOM 632 O O . VAL A 1 81 ? -12.856 -1.283 15.459 1.00 95.62 81 VAL A O 1
ATOM 635 N N . ASN A 1 82 ? -11.460 -2.690 14.406 1.00 96.81 82 ASN A N 1
ATOM 636 C CA . ASN A 1 82 ? -10.252 -2.184 15.044 1.00 96.81 82 ASN A CA 1
ATOM 637 C C . ASN A 1 82 ? -9.677 -1.019 14.240 1.00 96.81 82 ASN A C 1
ATOM 639 O O . ASN A 1 82 ? -9.570 -1.104 13.019 1.00 96.81 82 ASN A O 1
ATOM 643 N N . TYR A 1 83 ? -9.255 0.053 14.914 1.00 96.81 83 TYR A N 1
ATOM 644 C CA . TYR A 1 83 ? -8.698 1.244 14.267 1.00 96.81 83 TYR A CA 1
ATOM 645 C C . TYR A 1 83 ? -7.284 1.553 14.763 1.00 96.81 83 TYR A C 1
ATOM 647 O O . TYR A 1 83 ? -7.040 1.689 15.964 1.00 96.81 83 TYR A O 1
ATOM 655 N N . TYR A 1 84 ? -6.365 1.774 13.825 1.00 97.19 84 TYR A N 1
ATOM 656 C CA . TYR A 1 84 ? -4.970 2.120 14.096 1.00 97.19 84 TYR A CA 1
ATOM 657 C C . TYR A 1 84 ? -4.607 3.395 13.343 1.00 97.19 84 TYR A C 1
ATOM 659 O O . TYR A 1 84 ? -4.725 3.444 12.121 1.00 97.19 84 TYR A O 1
ATOM 667 N N . ASP A 1 85 ? -4.205 4.449 14.053 1.00 96.88 85 ASP A N 1
ATOM 668 C CA . ASP A 1 85 ? -3.739 5.687 13.433 1.00 96.88 85 ASP A CA 1
ATOM 669 C C . ASP A 1 85 ? -2.285 5.593 12.973 1.00 96.88 85 ASP A C 1
ATOM 671 O O . ASP A 1 85 ? -1.476 4.861 13.543 1.00 96.88 85 ASP A O 1
ATOM 675 N N . PHE A 1 86 ? -1.936 6.377 11.953 1.00 97.50 86 PHE A N 1
ATOM 676 C CA . PHE A 1 86 ? -0.611 6.279 11.343 1.00 97.50 86 PHE A CA 1
ATOM 677 C C . PHE A 1 86 ? 0.552 6.669 12.255 1.00 97.50 86 PHE A C 1
ATOM 679 O O . PHE A 1 86 ? 1.681 6.254 12.011 1.00 97.50 86 PHE A O 1
ATOM 686 N N . GLY A 1 87 ? 0.303 7.467 13.297 1.00 96.44 87 GLY A N 1
ATOM 687 C CA . GLY A 1 87 ? 1.355 7.880 14.222 1.00 96.44 87 GLY A CA 1
ATOM 688 C C . GLY A 1 87 ? 1.853 6.756 15.130 1.00 96.44 87 GLY A C 1
ATOM 689 O O . GLY A 1 87 ? 2.864 6.945 15.800 1.00 96.44 87 GLY A O 1
ATOM 690 N N . ARG A 1 88 ? 1.175 5.600 15.146 1.00 95.06 88 ARG A N 1
ATOM 691 C CA . ARG A 1 88 ? 1.573 4.413 15.916 1.00 95.06 88 ARG A CA 1
ATOM 692 C C . ARG A 1 88 ? 2.605 3.541 15.206 1.00 95.06 88 ARG A C 1
ATOM 694 O O . ARG A 1 88 ? 3.257 2.746 15.870 1.00 95.06 88 ARG A O 1
ATOM 701 N N . PHE A 1 89 ? 2.725 3.671 13.888 1.00 97.12 89 PHE A N 1
ATOM 702 C CA . PHE A 1 89 ? 3.624 2.854 13.081 1.00 97.12 89 PHE A CA 1
ATOM 703 C C . PHE A 1 89 ? 5.058 3.384 13.116 1.00 97.12 89 PHE A C 1
ATOM 705 O O . PHE A 1 89 ? 5.301 4.596 13.219 1.00 97.12 89 PHE A O 1
ATOM 712 N N . THR A 1 90 ? 6.017 2.470 13.028 1.00 95.56 90 THR A N 1
ATOM 713 C CA . THR A 1 90 ? 7.439 2.785 13.100 1.00 95.56 90 THR A CA 1
ATOM 714 C C . THR A 1 90 ? 7.917 3.406 11.794 1.00 95.56 90 THR A C 1
ATOM 716 O O . THR A 1 90 ? 8.542 4.467 11.848 1.00 95.56 90 THR A O 1
ATOM 719 N N . HIS A 1 91 ? 7.553 2.834 10.649 1.00 96.56 91 HIS A N 1
ATOM 720 C CA . HIS A 1 91 ? 8.124 3.169 9.344 1.00 96.56 91 HIS A CA 1
ATOM 721 C C . HIS A 1 91 ? 7.156 3.874 8.382 1.00 96.56 91 HIS A C 1
ATOM 723 O O . HIS A 1 91 ? 7.595 4.523 7.434 1.00 96.56 91 HIS A O 1
ATOM 729 N N . PHE A 1 92 ? 5.847 3.869 8.656 1.00 98.00 92 PHE A N 1
ATOM 730 C CA . PHE A 1 92 ? 4.832 4.525 7.813 1.00 98.00 92 PHE A CA 1
ATOM 731 C C . PHE A 1 92 ? 5.139 6.000 7.472 1.00 98.00 92 PHE A C 1
ATOM 733 O O . PHE A 1 92 ? 4.725 6.519 6.434 1.00 98.00 92 PHE A O 1
ATOM 740 N N . LEU A 1 93 ? 5.826 6.721 8.365 1.00 97.75 93 LEU A N 1
ATOM 741 C CA . LEU A 1 93 ? 6.121 8.151 8.219 1.00 97.75 93 LEU A CA 1
ATOM 742 C C . LEU A 1 93 ? 7.507 8.442 7.620 1.00 97.75 93 LEU A C 1
ATOM 744 O O . LEU A 1 93 ? 7.867 9.617 7.509 1.00 97.75 93 LEU A O 1
ATOM 748 N N . ASP A 1 94 ? 8.261 7.427 7.193 1.00 96.44 94 ASP A N 1
ATOM 749 C CA . ASP A 1 94 ? 9.663 7.558 6.752 1.00 96.44 94 ASP A CA 1
ATOM 750 C C . ASP A 1 94 ? 9.828 8.359 5.452 1.00 96.44 94 ASP A C 1
ATOM 752 O O . ASP A 1 94 ? 10.908 8.842 5.100 1.00 96.44 94 ASP A O 1
ATOM 756 N N . TYR A 1 95 ? 8.733 8.591 4.729 1.00 96.25 95 TYR A N 1
ATOM 757 C CA . TYR A 1 95 ? 8.730 9.503 3.590 1.00 96.25 95 TYR A CA 1
ATOM 758 C C . TYR A 1 95 ? 8.847 10.986 3.985 1.00 96.25 95 TYR A C 1
ATOM 760 O O . TYR A 1 95 ? 9.201 11.821 3.142 1.00 96.25 95 TYR A O 1
ATOM 768 N N . LEU A 1 96 ? 8.579 11.327 5.250 1.00 96.69 96 LEU A N 1
ATOM 769 C CA . LEU A 1 96 ? 8.700 12.674 5.811 1.00 96.69 96 LEU A CA 1
ATOM 770 C C . LEU A 1 96 ? 10.115 12.933 6.359 1.00 96.69 96 LEU A C 1
ATOM 772 O O . LEU A 1 96 ? 10.968 12.056 6.395 1.00 96.69 96 LEU A O 1
ATOM 776 N N . SER A 1 97 ? 10.390 14.168 6.790 1.00 97.06 97 SER A N 1
ATOM 777 C CA . SER A 1 97 ? 11.617 14.454 7.542 1.00 97.06 97 SER A CA 1
ATOM 778 C C . SER A 1 97 ? 11.523 13.918 8.971 1.00 97.06 97 SER A C 1
ATOM 780 O O . SER A 1 97 ? 10.453 13.993 9.582 1.00 97.06 97 SER A O 1
ATOM 782 N N . ASN A 1 98 ? 12.653 13.492 9.547 1.00 96.94 98 ASN A N 1
ATOM 783 C CA 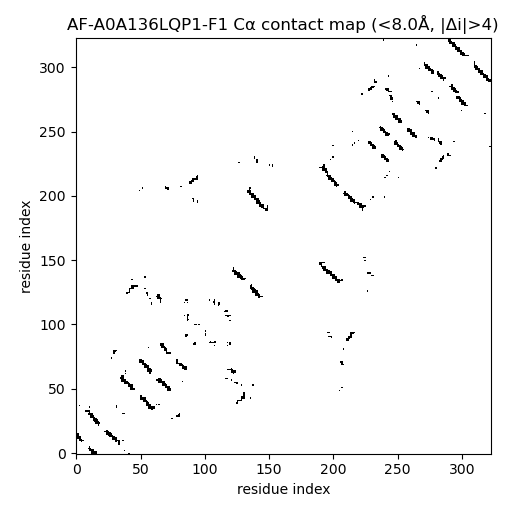. ASN A 1 98 ? 12.723 12.934 10.908 1.00 96.94 98 ASN A CA 1
ATOM 784 C C . ASN A 1 98 ? 12.026 13.829 11.945 1.00 96.94 98 ASN A C 1
ATOM 786 O O . ASN A 1 98 ? 11.230 13.358 12.752 1.00 96.94 98 ASN A O 1
ATOM 790 N N . LYS A 1 99 ? 12.235 15.153 11.867 1.00 97.69 99 LYS A N 1
ATOM 791 C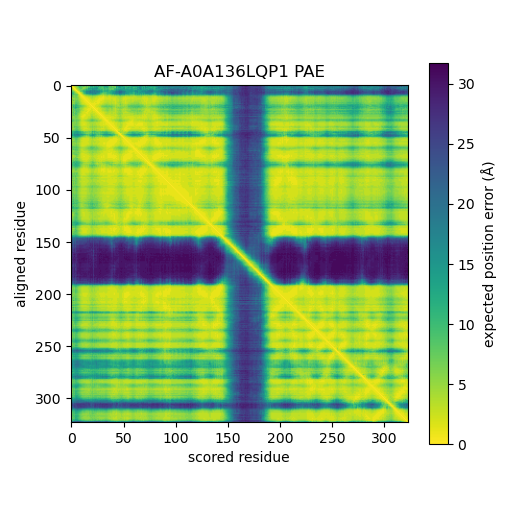 CA . LYS A 1 99 ? 11.582 16.136 12.750 1.00 97.69 99 LYS A CA 1
ATOM 792 C C . LYS A 1 99 ? 10.055 16.133 12.613 1.00 97.69 99 LYS A C 1
ATOM 794 O O . LYS A 1 99 ? 9.346 16.259 13.610 1.00 97.69 99 LYS A O 1
ATOM 799 N N . ARG A 1 100 ? 9.535 16.034 11.384 1.00 97.38 100 ARG A N 1
ATOM 800 C CA . ARG A 1 100 ? 8.088 16.018 11.131 1.00 97.38 100 ARG A CA 1
ATOM 801 C C . ARG A 1 100 ? 7.473 14.690 11.564 1.00 97.38 100 ARG A C 1
ATOM 803 O O . ARG A 1 100 ? 6.432 14.723 12.212 1.00 97.38 100 ARG A O 1
ATOM 810 N N . ALA A 1 101 ? 8.116 13.568 11.244 1.00 97.75 101 ALA A N 1
ATOM 811 C CA . ALA A 1 101 ? 7.680 12.238 11.660 1.00 97.75 101 ALA A CA 1
ATOM 812 C C . ALA A 1 101 ? 7.621 12.130 13.192 1.00 97.75 101 ALA A C 1
ATOM 814 O O . ALA A 1 101 ? 6.567 11.809 13.732 1.00 97.75 101 ALA A O 1
ATOM 815 N N . ALA A 1 102 ? 8.690 12.522 13.897 1.00 97.75 102 ALA A N 1
ATOM 816 C CA . ALA A 1 102 ? 8.732 12.524 15.361 1.00 97.75 102 ALA A CA 1
ATOM 817 C C . ALA A 1 102 ? 7.600 13.366 15.972 1.00 97.75 102 ALA A C 1
ATOM 819 O O . ALA A 1 102 ? 6.876 12.894 16.842 1.00 97.75 102 ALA A O 1
ATOM 820 N N . LYS A 1 103 ? 7.372 14.581 15.453 1.00 97.44 103 LYS A N 1
ATOM 821 C CA . LYS A 1 103 ? 6.274 15.446 15.912 1.00 97.44 103 LYS A CA 1
ATOM 822 C C . LYS A 1 103 ? 4.896 14.798 15.734 1.00 97.44 103 LYS A C 1
ATOM 824 O O . LYS A 1 103 ? 4.040 14.970 16.597 1.00 97.44 103 LYS A O 1
ATOM 829 N N . ILE A 1 104 ? 4.666 14.103 14.619 1.00 97.69 104 ILE A N 1
ATOM 830 C CA . ILE A 1 104 ? 3.404 13.390 14.374 1.00 97.69 104 ILE A CA 1
ATOM 831 C C . ILE A 1 104 ? 3.246 12.242 15.374 1.00 97.69 104 ILE A C 1
ATOM 833 O O . ILE A 1 104 ? 2.200 12.166 16.009 1.00 97.69 104 ILE A O 1
ATOM 837 N N . LYS A 1 105 ? 4.282 11.414 15.568 1.00 97.00 105 LYS A N 1
ATOM 838 C CA . LYS A 1 105 ? 4.261 10.300 16.531 1.00 97.00 105 LYS A CA 1
ATOM 839 C C . LYS A 1 105 ? 3.959 10.781 17.952 1.00 97.00 105 LYS A C 1
ATOM 841 O O . LYS A 1 105 ? 3.043 10.265 18.584 1.00 97.00 105 LYS A O 1
ATOM 846 N N . THR A 1 106 ? 4.648 11.826 18.423 1.00 96.75 106 THR A N 1
ATOM 847 C CA . THR A 1 106 ? 4.406 12.417 19.752 1.00 96.75 106 THR A CA 1
ATOM 848 C C . THR A 1 106 ? 2.968 12.912 19.898 1.00 96.75 106 THR A C 1
ATOM 850 O O . THR A 1 106 ? 2.294 12.550 20.855 1.00 96.75 106 THR A O 1
ATOM 853 N N . ARG A 1 107 ? 2.457 13.675 18.923 1.00 95.94 107 ARG A N 1
ATOM 854 C CA . ARG A 1 107 ? 1.078 14.189 18.970 1.00 95.94 107 ARG A CA 1
ATOM 855 C C . ARG A 1 107 ? 0.023 13.091 18.901 1.00 95.94 107 ARG A C 1
ATOM 857 O O . ARG A 1 107 ? -1.001 13.203 19.563 1.00 95.94 107 ARG A O 1
ATOM 864 N N . SER A 1 108 ? 0.253 12.049 18.104 1.00 95.44 108 SER A N 1
ATOM 865 C CA . SER A 1 108 ? -0.621 10.873 18.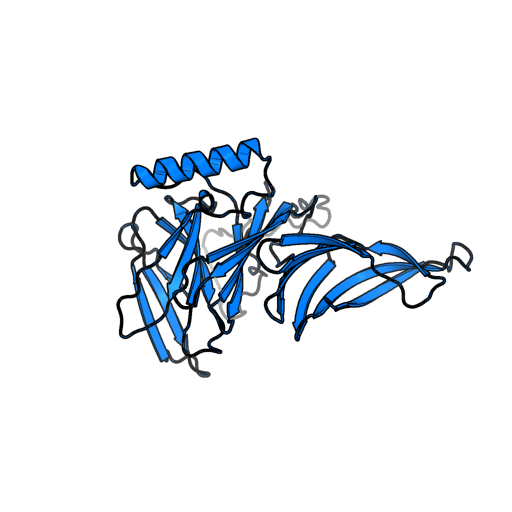071 1.00 95.44 108 SER A CA 1
ATOM 866 C C . SER A 1 108 ? -0.649 10.180 19.432 1.00 95.44 108 SER A C 1
ATOM 868 O O . SER A 1 108 ? -1.729 9.911 19.947 1.00 95.44 108 SER A O 1
ATOM 870 N N . ALA A 1 109 ? 0.512 9.957 20.054 1.00 95.38 109 ALA A N 1
ATOM 871 C CA . ALA A 1 109 ? 0.595 9.342 21.378 1.00 95.38 109 ALA A CA 1
ATOM 872 C C . ALA A 1 109 ? -0.102 10.186 22.464 1.00 95.38 109 ALA A C 1
ATOM 874 O O . ALA A 1 109 ? -0.853 9.643 23.273 1.00 95.38 109 ALA A O 1
ATOM 875 N N . GLU A 1 110 ? 0.086 11.510 22.450 1.00 95.62 110 GLU A N 1
ATOM 876 C CA . GLU A 1 110 ? -0.613 12.450 23.340 1.00 95.62 110 GLU A CA 1
ATOM 877 C C . GLU A 1 110 ? -2.132 12.458 23.112 1.00 95.62 110 GLU A C 1
ATOM 879 O O . GLU A 1 110 ? -2.907 12.502 24.064 1.00 95.62 110 GLU A O 1
ATOM 884 N N . ALA A 1 111 ? -2.589 12.406 21.858 1.00 93.81 111 ALA A N 1
ATOM 885 C CA . ALA A 1 111 ? -4.016 12.335 21.561 1.00 93.81 111 ALA A CA 1
ATOM 886 C C . ALA A 1 111 ? -4.627 11.037 22.108 1.00 93.81 111 ALA A C 1
ATOM 888 O O . ALA A 1 111 ? -5.655 11.085 22.783 1.00 93.81 111 ALA A O 1
ATOM 889 N N . LEU A 1 112 ? -3.963 9.899 21.882 1.00 91.19 112 LEU A N 1
ATOM 890 C CA . LEU A 1 112 ? -4.413 8.591 22.354 1.00 91.19 112 LEU A CA 1
ATOM 891 C C . LEU A 1 112 ? -4.477 8.514 23.884 1.00 91.19 112 LEU A C 1
ATOM 893 O O . LEU A 1 112 ? -5.466 8.011 24.415 1.00 91.19 112 LEU A O 1
ATOM 897 N N . SER A 1 113 ? -3.479 9.046 24.600 1.00 93.88 113 SER A N 1
ATOM 898 C CA . SER A 1 113 ? -3.478 9.042 26.072 1.00 93.88 113 SER A CA 1
ATOM 899 C C . SER A 1 113 ? -4.608 9.883 26.676 1.00 93.88 113 SER A C 1
ATOM 901 O O . SER A 1 113 ? -5.058 9.612 27.786 1.00 93.88 113 SER A O 1
ATOM 903 N N . LEU A 1 114 ? -5.111 10.866 25.924 1.00 95.38 114 LEU A N 1
ATOM 904 C CA . LEU A 1 114 ? -6.249 11.710 26.290 1.00 95.38 114 LEU A CA 1
ATOM 905 C C . LEU A 1 114 ? -7.597 11.194 25.753 1.00 95.38 114 LEU A C 1
ATOM 907 O O . LEU A 1 114 ? -8.597 11.904 25.866 1.00 95.38 114 LEU A O 1
ATOM 911 N N . GLY A 1 115 ? -7.642 10.014 25.121 1.00 92.31 115 GLY A N 1
ATOM 912 C CA . GLY A 1 115 ? -8.859 9.476 24.495 1.00 92.31 115 GLY A CA 1
ATOM 913 C C . GLY A 1 115 ? -9.347 10.288 23.286 1.00 92.31 115 GLY A C 1
ATOM 914 O O . GLY A 1 115 ? -10.526 10.242 22.933 1.00 92.31 115 GLY A O 1
ATOM 915 N N . LYS A 1 116 ? -8.461 11.069 22.659 1.00 93.38 116 LYS A N 1
ATOM 916 C CA . LYS A 1 116 ? -8.739 11.892 21.477 1.00 93.38 116 LYS A CA 1
ATOM 917 C C . LYS A 1 116 ? -8.299 11.181 20.196 1.00 93.38 116 LYS A C 1
ATOM 919 O O . LYS A 1 116 ? -7.438 10.307 20.193 1.00 93.38 116 LYS A O 1
ATOM 924 N N . LEU A 1 117 ? -8.892 11.594 19.079 1.00 92.06 117 LEU A N 1
ATOM 925 C CA . LEU A 1 117 ? -8.542 11.102 17.747 1.00 92.06 117 LEU A CA 1
ATOM 926 C C . LEU A 1 117 ? -7.260 11.766 17.214 1.00 92.06 117 LEU A C 1
ATOM 928 O O . LEU A 1 117 ? -6.982 12.915 17.567 1.00 92.06 117 LEU A O 1
ATOM 932 N N . PRO A 1 118 ? -6.513 11.097 16.317 1.00 90.19 118 PRO A N 1
ATOM 933 C CA . PRO A 1 118 ? -5.310 11.659 15.711 1.00 90.19 118 PRO A CA 1
ATOM 934 C C . PRO A 1 118 ? -5.624 12.879 14.832 1.00 90.19 118 PRO A C 1
ATOM 936 O O . PRO A 1 118 ? -6.589 12.897 14.063 1.00 90.19 118 PRO A O 1
ATOM 939 N N . GLU A 1 119 ? -4.747 13.882 14.883 1.00 91.88 119 GLU A N 1
ATOM 940 C CA . GLU A 1 119 ? -4.821 15.048 13.992 1.00 91.88 119 GLU A CA 1
ATOM 941 C C . GLU A 1 119 ? -4.281 14.748 12.589 1.00 91.88 119 GLU A C 1
ATOM 943 O O . GLU A 1 119 ? -4.723 15.340 11.602 1.00 91.88 119 GLU A O 1
ATOM 948 N N . TYR A 1 120 ? -3.285 13.863 12.498 1.00 96.44 120 TYR A N 1
ATOM 949 C CA . TYR A 1 120 ? -2.561 13.625 11.259 1.00 96.44 120 TYR A CA 1
ATOM 950 C C . TYR A 1 120 ? -3.440 12.927 10.219 1.00 96.44 120 TYR A C 1
ATOM 952 O O . TYR A 1 120 ? -4.121 11.940 10.505 1.00 96.44 120 TYR A O 1
ATOM 960 N N . LYS A 1 121 ? -3.405 13.455 8.992 1.00 96.00 121 LYS A N 1
ATOM 961 C CA . LYS A 1 121 ? -4.080 12.884 7.829 1.00 96.00 121 LYS A CA 1
ATOM 962 C C . LYS A 1 121 ? -3.176 12.947 6.608 1.00 96.00 121 LYS A C 1
ATOM 964 O O . LYS A 1 121 ? -2.435 13.915 6.426 1.00 96.00 121 LYS A O 1
ATOM 969 N N . THR A 1 122 ? -3.270 11.936 5.759 1.00 97.06 122 THR A N 1
ATOM 970 C CA . THR A 1 122 ? -2.571 11.876 4.472 1.00 97.06 122 THR A CA 1
ATOM 971 C C . THR A 1 122 ? -3.421 11.154 3.433 1.00 97.06 122 THR A C 1
ATOM 973 O O . THR A 1 122 ? -4.399 10.497 3.782 1.00 97.06 122 THR A O 1
ATOM 976 N N . TYR A 1 123 ? -3.110 11.288 2.150 1.00 96.31 123 TYR A N 1
ATOM 977 C CA . TYR A 1 123 ? -3.771 10.481 1.127 1.00 96.31 123 TYR A CA 1
ATOM 978 C C . TYR A 1 123 ? -3.066 9.128 1.048 1.00 96.31 123 TYR A C 1
ATOM 980 O O . TYR A 1 123 ? -1.876 9.073 0.747 1.00 96.31 123 TYR A O 1
ATOM 988 N N . ALA A 1 124 ? -3.793 8.057 1.355 1.00 96.12 124 ALA A N 1
ATOM 989 C CA . ALA A 1 124 ? -3.287 6.697 1.291 1.00 96.12 124 ALA A CA 1
ATOM 990 C C . ALA A 1 124 ? -4.355 5.765 0.714 1.00 96.12 124 ALA A C 1
ATOM 992 O O . ALA A 1 124 ? -5.550 6.001 0.909 1.00 96.12 124 ALA A O 1
ATOM 993 N N . ILE A 1 125 ? -3.930 4.727 0.001 1.00 94.38 125 ILE A N 1
ATOM 994 C CA . ILE A 1 125 ? -4.812 3.718 -0.587 1.00 94.38 125 ILE A CA 1
ATOM 995 C C . ILE A 1 125 ? -4.387 2.312 -0.157 1.00 94.38 125 ILE A C 1
ATOM 997 O O . ILE A 1 125 ? -3.193 2.016 -0.174 1.00 94.38 125 ILE A O 1
ATOM 1001 N N . PRO A 1 126 ? -5.338 1.439 0.218 1.00 95.81 126 PRO A N 1
ATOM 1002 C CA . PRO A 1 126 ? -5.067 0.018 0.353 1.00 95.81 126 PRO A CA 1
ATOM 1003 C C . PRO A 1 126 ? -4.810 -0.568 -1.034 1.00 95.81 126 PRO A C 1
ATOM 1005 O O . PRO A 1 126 ? -5.563 -0.300 -1.970 1.00 95.81 126 PRO A O 1
ATOM 1008 N N . ILE A 1 127 ? -3.747 -1.353 -1.153 1.00 94.44 127 ILE A N 1
ATOM 1009 C CA . ILE A 1 127 ? -3.301 -1.925 -2.422 1.00 94.44 127 ILE A CA 1
ATOM 1010 C C . ILE A 1 127 ? -3.512 -3.430 -2.444 1.00 94.44 127 ILE A C 1
ATOM 1012 O O . ILE A 1 127 ? -4.137 -3.956 -3.360 1.00 94.44 127 ILE A O 1
ATOM 1016 N N . ARG A 1 128 ? -2.986 -4.122 -1.432 1.00 93.75 128 ARG A N 1
ATOM 1017 C CA . ARG A 1 128 ? -2.977 -5.581 -1.379 1.00 93.75 128 ARG A CA 1
ATOM 1018 C C . ARG A 1 128 ? -3.046 -6.056 0.061 1.00 93.75 128 ARG A C 1
ATOM 1020 O O . ARG A 1 128 ? -2.423 -5.462 0.937 1.00 93.75 128 ARG A O 1
ATOM 1027 N N . LEU A 1 129 ? -3.798 -7.126 0.276 1.00 94.44 129 LEU A N 1
ATOM 1028 C CA . LEU A 1 129 ? -3.862 -7.865 1.525 1.00 94.44 129 LEU A CA 1
ATOM 1029 C C . LEU A 1 129 ? -3.576 -9.326 1.193 1.00 94.44 129 LEU A C 1
ATOM 1031 O O . LEU A 1 129 ? -4.274 -9.906 0.367 1.00 94.44 129 LEU A O 1
ATOM 1035 N N . ASP A 1 130 ? -2.523 -9.873 1.784 1.00 91.38 130 ASP A N 1
ATOM 1036 C CA . ASP A 1 130 ? -2.011 -11.207 1.472 1.00 91.38 130 ASP A CA 1
ATOM 1037 C C . ASP A 1 130 ? -1.970 -12.056 2.740 1.00 91.38 130 ASP A C 1
ATOM 1039 O O . ASP A 1 130 ? -1.515 -11.583 3.785 1.00 91.38 130 ASP A O 1
ATOM 1043 N N . GLU A 1 131 ? -2.462 -13.289 2.655 1.00 91.38 131 GLU A N 1
ATOM 1044 C CA . GLU A 1 131 ? -2.476 -14.228 3.779 1.00 91.38 131 GLU A CA 1
ATOM 1045 C C . GLU A 1 131 ? -1.131 -14.925 3.932 1.00 91.38 131 GLU A C 1
ATOM 1047 O O . GLU A 1 131 ? -0.498 -15.322 2.957 1.00 91.38 131 GLU A O 1
ATOM 1052 N N . GLN A 1 132 ? -0.708 -15.088 5.180 1.00 85.44 132 GLN A N 1
ATOM 1053 C CA . GLN A 1 132 ? 0.527 -15.747 5.580 1.00 85.44 132 GLN A CA 1
ATOM 1054 C C . GLN A 1 132 ? 0.220 -16.758 6.691 1.00 85.44 132 GLN A C 1
ATOM 1056 O O . GLN A 1 132 ? -0.798 -16.664 7.373 1.00 85.44 132 GLN A O 1
ATOM 1061 N N . ALA A 1 133 ? 1.115 -17.723 6.919 1.00 83.81 133 ALA A N 1
ATOM 1062 C CA . ALA A 1 133 ? 0.916 -18.736 7.965 1.00 83.81 133 ALA A CA 1
ATOM 1063 C C . ALA A 1 133 ? 0.751 -18.127 9.377 1.00 83.81 133 ALA A C 1
ATOM 1065 O O . ALA A 1 133 ? 0.049 -18.674 10.226 1.00 83.81 133 ALA A O 1
ATOM 1066 N N . GLU A 1 134 ? 1.375 -16.974 9.626 1.00 85.25 134 GLU A N 1
ATOM 1067 C CA . GLU A 1 134 ? 1.361 -16.291 10.928 1.00 85.25 134 GLU A CA 1
ATOM 1068 C C . GLU A 1 134 ? 0.431 -15.064 10.979 1.00 85.25 134 GLU A C 1
ATOM 1070 O O . GLU A 1 134 ? 0.369 -14.380 12.001 1.00 85.25 134 GLU A O 1
ATOM 1075 N N . GLY A 1 135 ? -0.323 -14.786 9.909 1.00 92.38 135 GLY A N 1
ATOM 1076 C CA . GLY A 1 135 ? -1.226 -13.637 9.843 1.00 92.38 135 GLY A CA 1
ATOM 1077 C C . GLY A 1 135 ? -1.330 -13.052 8.440 1.00 92.38 135 GLY A C 1
ATOM 1078 O O . GLY A 1 135 ? -1.605 -13.774 7.486 1.00 92.38 135 GLY A O 1
ATOM 1079 N N . PHE A 1 136 ? -1.127 -11.740 8.299 1.00 94.81 136 PHE A N 1
ATOM 1080 C CA . PHE A 1 136 ? -1.387 -11.034 7.042 1.00 94.81 136 PHE A CA 1
ATOM 1081 C C . PHE A 1 136 ? -0.353 -9.947 6.738 1.00 94.81 136 PHE A C 1
ATOM 1083 O O . PHE A 1 136 ? 0.150 -9.267 7.633 1.00 94.81 136 PHE A O 1
ATOM 1090 N N . GLY A 1 137 ? -0.095 -9.727 5.450 1.00 95.44 137 GLY A N 1
ATOM 1091 C CA . GLY A 1 137 ? 0.617 -8.559 4.940 1.00 95.44 137 GLY A CA 1
ATOM 1092 C C . GLY A 1 137 ? -0.343 -7.569 4.296 1.00 95.44 137 GLY A C 1
ATOM 1093 O O . GLY A 1 137 ? -1.004 -7.906 3.315 1.00 95.44 137 GLY A O 1
ATOM 1094 N N . PHE A 1 138 ? -0.407 -6.343 4.814 1.00 97.75 138 PHE A N 1
ATOM 1095 C CA . PHE A 1 138 ? -1.282 -5.292 4.302 1.00 97.75 138 PHE A CA 1
ATOM 1096 C C . PHE A 1 138 ? -0.482 -4.128 3.710 1.00 97.75 138 PHE A C 1
ATOM 1098 O O . PHE A 1 138 ? 0.117 -3.330 4.432 1.00 97.75 138 PHE A O 1
ATOM 1105 N N . LEU A 1 139 ? -0.485 -4.023 2.382 1.00 98.12 139 LEU A N 1
ATOM 1106 C CA . LEU A 1 139 ? 0.206 -2.977 1.636 1.00 98.12 139 LEU A CA 1
ATOM 1107 C C . LEU A 1 139 ? -0.692 -1.753 1.445 1.00 98.12 139 LEU A C 1
ATOM 1109 O O . LEU A 1 139 ? -1.791 -1.837 0.886 1.00 98.12 139 LEU A O 1
ATOM 1113 N N . VAL A 1 140 ? -0.171 -0.599 1.852 1.00 98.19 140 VAL A N 1
ATOM 1114 C CA . VAL A 1 140 ? -0.795 0.714 1.706 1.00 98.19 140 VAL A CA 1
ATOM 1115 C C . VAL A 1 140 ? 0.173 1.657 0.995 1.00 98.19 140 VAL A C 1
ATOM 1117 O O . VAL A 1 140 ? 1.329 1.785 1.392 1.00 98.19 140 VAL A O 1
ATOM 1120 N N . GLU A 1 141 ? -0.298 2.371 -0.025 1.00 97.94 141 GLU A N 1
ATOM 1121 C CA . GLU A 1 141 ? 0.506 3.370 -0.737 1.00 97.94 141 GLU A CA 1
ATOM 1122 C C . GLU A 1 141 ? 0.045 4.790 -0.415 1.00 97.94 141 GLU A C 1
ATOM 1124 O O . GLU A 1 141 ? -1.143 5.110 -0.462 1.00 97.94 141 GLU A O 1
ATOM 1129 N N . VAL A 1 142 ? 1.001 5.662 -0.098 1.00 97.75 142 VAL A N 1
ATOM 1130 C CA . VAL A 1 142 ? 0.783 7.085 0.162 1.00 97.75 142 VAL A CA 1
ATOM 1131 C C . VAL A 1 142 ? 1.028 7.871 -1.114 1.00 97.75 142 VAL A C 1
ATOM 1133 O O . VAL A 1 142 ? 2.063 7.719 -1.768 1.00 97.75 142 VAL A O 1
ATOM 1136 N N . TYR A 1 143 ? 0.121 8.791 -1.417 1.00 95.50 143 TYR A N 1
ATOM 1137 C CA . TYR A 1 143 ? 0.201 9.630 -2.602 1.00 95.50 143 TYR A CA 1
ATOM 1138 C C . TYR A 1 143 ? -0.118 11.093 -2.297 1.00 95.50 143 TYR A C 1
ATOM 1140 O O . TYR A 1 143 ? -0.560 11.463 -1.212 1.00 95.50 143 TYR A O 1
ATOM 1148 N N . GLN A 1 144 ? 0.125 11.957 -3.272 1.00 92.44 144 GLN A N 1
ATOM 1149 C CA . GLN A 1 144 ? -0.282 13.349 -3.265 1.00 92.44 144 GLN A CA 1
ATOM 1150 C C . GLN A 1 144 ? -0.980 13.645 -4.597 1.00 92.44 144 GLN A C 1
ATOM 1152 O O . GLN A 1 144 ? -0.315 13.643 -5.639 1.00 92.44 144 GLN A O 1
ATOM 1157 N N . PRO A 1 145 ? -2.304 13.891 -4.585 1.00 86.94 145 PRO A N 1
ATOM 1158 C CA . PRO A 1 145 ? -3.037 14.197 -5.804 1.00 86.94 145 PRO A CA 1
ATOM 1159 C C . PRO A 1 145 ? -2.598 15.554 -6.364 1.00 86.94 145 PRO A C 1
ATOM 1161 O O . PRO A 1 145 ? -2.326 16.495 -5.610 1.00 86.94 145 PRO A O 1
ATOM 1164 N N . SER A 1 146 ? -2.566 15.668 -7.689 1.00 78.19 146 SER A N 1
ATOM 1165 C CA . SER A 1 146 ? -2.502 16.968 -8.359 1.00 78.19 146 SER A CA 1
ATOM 1166 C C . SER A 1 146 ? -3.851 17.694 -8.259 1.00 78.19 146 SER A C 1
ATOM 1168 O O . SER A 1 146 ? -4.890 17.083 -8.004 1.00 78.19 146 SER A O 1
ATOM 1170 N N . ALA A 1 147 ? -3.860 19.012 -8.481 1.00 59.91 147 ALA A N 1
ATOM 1171 C CA . ALA A 1 147 ? -5.085 19.819 -8.424 1.00 59.91 147 ALA A CA 1
ATOM 1172 C C . ALA A 1 147 ? -6.170 19.378 -9.434 1.00 59.91 147 ALA A C 1
ATOM 1174 O O . ALA A 1 147 ? -7.345 19.651 -9.209 1.00 59.91 147 ALA A O 1
ATOM 1175 N N . ASN A 1 148 ? -5.786 18.653 -10.494 1.00 54.16 148 ASN A N 1
ATOM 1176 C CA . ASN A 1 148 ? -6.674 18.156 -11.552 1.00 54.16 148 ASN A CA 1
ATOM 1177 C C . ASN A 1 148 ? -6.884 16.629 -11.491 1.00 54.16 148 ASN A C 1
ATOM 1179 O O . ASN A 1 148 ? -7.272 16.014 -12.483 1.00 54.16 148 ASN A O 1
ATOM 1183 N N . PHE A 1 149 ? -6.594 15.998 -10.351 1.00 45.44 149 PHE A N 1
ATOM 1184 C CA . PHE A 1 149 ? -6.671 14.548 -10.197 1.00 45.44 149 PHE A CA 1
ATOM 1185 C C . PHE A 1 149 ? -8.121 14.037 -10.079 1.00 45.44 149 PHE A C 1
ATOM 1187 O O . PHE A 1 149 ? -8.874 14.477 -9.204 1.00 45.44 149 PHE A O 1
ATOM 1194 N N . SER A 1 150 ? -8.496 13.056 -10.913 1.00 46.34 150 SER A N 1
ATOM 1195 C CA . SER A 1 150 ? -9.755 12.305 -10.794 1.00 46.34 150 SER A CA 1
ATOM 1196 C C . SER A 1 150 ? -9.513 10.965 -10.076 1.00 46.34 150 SER A C 1
ATOM 1198 O O . SER A 1 150 ? -8.823 10.106 -10.619 1.00 46.34 150 SER A O 1
ATOM 1200 N N . PRO A 1 151 ? -10.077 10.740 -8.875 1.00 39.41 151 PRO A N 1
ATOM 1201 C CA . PRO A 1 151 ? -9.815 9.553 -8.054 1.00 39.41 151 PRO A CA 1
ATOM 1202 C C . PRO A 1 151 ? -10.566 8.278 -8.478 1.00 39.41 151 PRO A C 1
ATOM 1204 O O . PRO A 1 151 ? -10.517 7.295 -7.745 1.00 39.41 151 PRO A O 1
ATOM 1207 N N . TYR A 1 152 ? -11.286 8.274 -9.605 1.00 41.66 152 TYR A N 1
ATOM 1208 C CA . TYR A 1 152 ? -12.067 7.115 -10.053 1.00 41.66 152 TYR A CA 1
ATOM 1209 C C . TYR A 1 152 ? -11.365 6.379 -11.204 1.00 41.66 152 TYR A C 1
ATOM 1211 O O . TYR A 1 152 ? -11.333 6.906 -12.315 1.00 41.66 152 TYR A O 1
ATOM 1219 N N . PRO A 1 153 ? -10.869 5.147 -10.987 1.00 38.75 153 PRO A N 1
ATOM 1220 C CA . PRO A 1 153 ? -10.125 4.399 -11.998 1.00 38.75 153 PRO A CA 1
ATOM 1221 C C . PRO A 1 153 ? -11.015 3.673 -13.028 1.00 38.75 153 PRO A C 1
ATOM 1223 O O . PRO A 1 153 ? -10.487 2.990 -13.894 1.00 38.75 153 PRO A O 1
ATOM 1226 N N . TYR A 1 154 ? -12.351 3.796 -12.958 1.00 33.97 154 TYR A N 1
ATOM 1227 C CA . TYR A 1 154 ? -13.268 2.910 -13.701 1.00 33.97 154 TYR A CA 1
ATOM 1228 C C . TYR A 1 154 ? -14.549 3.551 -14.263 1.00 33.97 154 TYR A C 1
ATOM 1230 O O . TYR A 1 154 ? -15.521 2.853 -14.524 1.00 33.97 154 TYR A O 1
ATOM 1238 N N . TYR A 1 155 ? -14.574 4.863 -14.512 1.00 32.31 155 TYR A N 1
ATOM 1239 C CA . TYR A 1 155 ? -15.637 5.465 -15.338 1.00 32.31 155 TYR A CA 1
ATOM 1240 C C . TYR A 1 155 ? -15.141 5.717 -16.765 1.00 32.31 155 TYR A C 1
ATOM 1242 O O . TYR A 1 155 ? -15.217 6.816 -17.312 1.00 32.31 155 TYR A O 1
ATOM 1250 N N . GLY A 1 156 ? -14.634 4.643 -17.377 1.00 35.19 156 GLY A N 1
ATOM 1251 C CA . GLY A 1 156 ? -14.695 4.485 -18.821 1.00 35.19 156 GLY A CA 1
ATOM 1252 C C . GLY A 1 156 ? -16.166 4.386 -19.214 1.00 35.19 156 GLY A C 1
ATOM 1253 O O . GLY A 1 156 ? -16.920 3.587 -18.673 1.00 35.19 156 GLY A O 1
ATOM 1254 N N . ASN A 1 157 ? -16.572 5.270 -20.109 1.00 33.53 157 ASN A N 1
ATOM 1255 C CA . ASN A 1 157 ? -17.925 5.533 -20.572 1.00 33.53 157 ASN A CA 1
ATOM 1256 C C . ASN A 1 157 ? -18.577 4.314 -21.278 1.00 33.53 157 ASN A C 1
ATOM 1258 O O . ASN A 1 157 ? -18.763 4.338 -22.491 1.00 33.53 157 ASN A O 1
ATOM 1262 N N . PHE A 1 158 ? -18.926 3.260 -20.534 1.00 35.31 158 PHE A N 1
ATOM 1263 C CA . PHE A 1 158 ? -19.722 2.118 -21.000 1.00 35.31 158 PHE A CA 1
ATOM 1264 C C . PHE A 1 158 ? -21.080 2.101 -20.289 1.00 35.31 158 PHE A C 1
ATOM 1266 O O . PHE A 1 158 ? -21.295 1.385 -19.315 1.00 35.31 158 PHE A O 1
ATOM 1273 N N . GLY A 1 159 ? -22.004 2.928 -20.780 1.00 29.73 159 GLY A N 1
ATOM 1274 C CA . GLY A 1 159 ? -23.436 2.767 -20.519 1.00 29.73 159 GLY A CA 1
ATOM 1275 C C . GLY A 1 159 ? -24.066 1.858 -21.589 1.00 29.73 159 GLY A C 1
ATOM 1276 O O . GLY A 1 159 ? -23.682 1.968 -22.756 1.00 29.73 159 GLY A O 1
ATOM 1277 N N . PRO A 1 160 ? -25.000 0.959 -21.231 1.00 31.08 160 PRO A N 1
ATOM 1278 C CA . PRO A 1 160 ? -25.556 -0.042 -22.141 1.00 31.08 160 PRO A CA 1
ATOM 1279 C C . PRO A 1 160 ? -26.504 0.588 -23.183 1.00 31.08 160 PRO A C 1
ATOM 1281 O O . PRO A 1 160 ? -27.199 1.557 -22.868 1.00 31.08 160 PRO A O 1
ATOM 1284 N N . PRO A 1 161 ? -26.587 0.052 -24.418 1.00 40.22 161 PRO A N 1
ATOM 1285 C CA . PRO A 1 161 ? -27.366 0.660 -25.488 1.00 40.22 161 PRO A CA 1
ATOM 1286 C C . PRO A 1 161 ? -28.765 0.041 -25.566 1.00 40.22 161 PRO A C 1
ATOM 1288 O O . PRO A 1 161 ? -28.964 -0.885 -26.341 1.00 40.22 161 PRO A O 1
ATOM 1291 N N . MET A 1 162 ? -29.757 0.520 -24.811 1.00 29.66 162 MET A N 1
ATOM 1292 C CA . MET A 1 162 ? -31.141 0.056 -25.010 1.00 29.66 162 MET A CA 1
ATOM 1293 C C . MET A 1 162 ? -32.199 1.139 -24.726 1.00 29.66 162 MET A C 1
ATOM 1295 O O . MET A 1 162 ? -32.352 1.587 -23.597 1.00 29.66 162 MET A O 1
ATOM 1299 N N . TYR A 1 163 ? -32.972 1.424 -25.783 1.00 30.53 163 TYR A N 1
ATOM 1300 C CA . TYR A 1 163 ? -34.379 1.861 -25.832 1.00 30.53 163 TYR A CA 1
ATOM 1301 C C . TYR A 1 163 ? -34.790 3.268 -25.352 1.00 30.53 163 TYR A C 1
ATOM 1303 O O . TYR A 1 163 ? -34.699 3.614 -24.182 1.00 30.53 163 TYR A O 1
ATOM 1311 N N . GLY A 1 164 ? -35.398 4.036 -26.270 1.00 28.56 164 GLY A N 1
ATOM 1312 C CA . GLY A 1 164 ? -36.129 5.267 -25.943 1.00 28.56 164 GLY A CA 1
ATOM 1313 C C . GLY A 1 164 ? -36.615 6.054 -27.163 1.00 28.56 164 GLY A C 1
ATOM 1314 O O . GLY A 1 164 ? -35.969 6.995 -27.605 1.00 28.56 164 GLY A O 1
ATOM 1315 N N . TYR A 1 165 ? -37.750 5.630 -27.707 1.00 30.05 165 TYR A N 1
ATOM 1316 C CA . TYR A 1 165 ? -38.511 6.166 -28.841 1.00 30.05 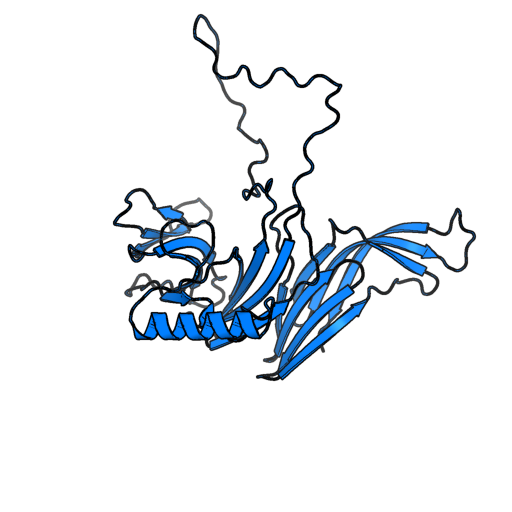165 TYR A CA 1
ATOM 1317 C C . TYR A 1 165 ? -39.141 7.558 -28.541 1.00 30.05 165 TYR A C 1
ATOM 1319 O O . TYR A 1 165 ? -39.773 7.711 -27.505 1.00 30.05 165 TYR A O 1
ATOM 1327 N N . TYR A 1 166 ? -38.905 8.536 -29.440 1.00 29.41 166 TYR A N 1
ATOM 1328 C CA . TYR A 1 166 ? -39.659 9.758 -29.869 1.00 29.41 166 TYR A CA 1
ATOM 1329 C C . TYR A 1 166 ? -40.961 10.218 -29.125 1.00 29.41 166 TYR A C 1
ATOM 1331 O O . TYR A 1 166 ? -41.702 9.372 -28.641 1.00 29.41 166 TYR A O 1
ATOM 1339 N N . PRO A 1 167 ? -41.467 11.473 -29.305 1.00 44.91 167 PRO A N 1
ATOM 1340 C CA . PRO A 1 167 ? -40.847 12.814 -29.275 1.00 44.91 167 PRO A CA 1
ATOM 1341 C C . PRO A 1 167 ? -41.717 13.899 -28.555 1.00 44.91 167 PRO A C 1
ATOM 1343 O O . PRO A 1 167 ? -42.861 13.671 -28.180 1.00 44.91 167 PRO A O 1
ATOM 1346 N N . TYR A 1 168 ? -41.206 15.139 -28.558 1.00 29.77 168 TYR A N 1
ATOM 1347 C CA . TYR A 1 168 ? -41.930 16.431 -28.532 1.00 29.77 168 TYR A CA 1
ATOM 1348 C C . TYR A 1 168 ? -42.063 17.182 -27.181 1.00 29.77 168 TYR A C 1
ATOM 1350 O O . TYR A 1 168 ? -42.883 16.873 -26.327 1.00 29.77 168 TYR A O 1
ATOM 1358 N N . TYR A 1 169 ? -41.278 18.270 -27.106 1.00 36.06 169 TYR A N 1
ATOM 1359 C CA . TYR A 1 169 ? -41.339 19.441 -26.213 1.00 36.06 169 TYR A CA 1
ATOM 1360 C C . TYR A 1 169 ? -40.917 19.250 -24.750 1.00 36.06 169 TYR A C 1
ATOM 1362 O O . TYR A 1 169 ? -41.724 19.049 -23.850 1.00 36.06 169 TYR A O 1
ATOM 1370 N N . GLY A 1 170 ? -39.620 19.458 -24.501 1.00 27.33 170 GLY A N 1
ATOM 1371 C CA . GLY A 1 170 ? -39.071 19.611 -23.159 1.00 27.33 170 GLY A CA 1
ATOM 1372 C C . GLY A 1 170 ? -37.616 20.069 -23.192 1.00 27.33 170 GLY A C 1
ATOM 1373 O O . GLY A 1 170 ? -36.772 19.443 -23.823 1.00 27.33 170 GLY A O 1
ATOM 1374 N N . TYR A 1 171 ? -37.362 21.195 -22.534 1.00 31.62 171 TYR A N 1
ATOM 1375 C CA . TYR A 1 171 ? -36.073 21.775 -22.150 1.00 31.62 171 TYR A CA 1
ATOM 1376 C C . TYR A 1 171 ? -34.939 20.734 -21.999 1.00 31.62 171 TYR A C 1
ATOM 1378 O O . TYR A 1 171 ? -35.067 19.787 -21.227 1.00 31.62 171 TYR A O 1
ATOM 1386 N N . ASN A 1 172 ? -33.828 20.906 -22.729 1.00 27.81 172 ASN A N 1
ATOM 1387 C CA . ASN A 1 172 ? -32.745 19.920 -22.816 1.00 27.81 172 ASN A CA 1
ATOM 1388 C C . ASN A 1 172 ? -31.534 20.308 -21.927 1.00 27.81 172 ASN A C 1
ATOM 1390 O O . ASN A 1 172 ? -30.773 21.200 -22.309 1.00 27.81 172 ASN A O 1
ATOM 1394 N N . PRO A 1 173 ? -31.293 19.632 -20.783 1.00 32.78 173 PRO A N 1
ATOM 1395 C CA . PRO A 1 173 ? -30.127 19.860 -19.922 1.00 32.78 173 PRO A CA 1
ATOM 1396 C C . PRO A 1 173 ? -28.824 19.219 -20.451 1.00 32.78 173 PRO A C 1
ATOM 1398 O O . PRO A 1 173 ? -27.819 19.198 -19.745 1.00 32.78 173 PRO A O 1
ATOM 1401 N N . PHE A 1 174 ? -28.801 18.729 -21.697 1.00 29.02 174 PHE A N 1
ATOM 1402 C CA . PHE A 1 174 ? -27.639 18.087 -22.328 1.00 29.02 174 PHE A CA 1
ATOM 1403 C C . PHE A 1 174 ? -26.929 18.949 -23.391 1.00 29.02 174 PHE A C 1
ATOM 1405 O O . PHE A 1 174 ? -26.106 18.444 -24.155 1.00 29.02 174 PHE A O 1
ATOM 1412 N N . MET A 1 175 ? -27.155 20.266 -23.420 1.00 26.98 175 MET A N 1
ATOM 1413 C CA . MET A 1 175 ? -26.460 21.207 -24.323 1.00 26.98 175 MET A CA 1
ATOM 1414 C C . MET A 1 175 ? -24.999 21.524 -23.928 1.00 26.98 175 MET A C 1
ATOM 1416 O O . MET A 1 175 ? -24.483 22.585 -24.254 1.00 26.98 175 MET A O 1
ATOM 1420 N N . ASN A 1 176 ? -24.288 20.594 -23.282 1.00 31.42 176 ASN A N 1
ATOM 1421 C CA . ASN A 1 176 ? -22.836 20.693 -23.067 1.00 31.42 176 ASN A CA 1
ATOM 1422 C C . ASN A 1 176 ? -22.053 19.601 -23.822 1.00 31.42 176 ASN A C 1
ATOM 1424 O O . ASN A 1 176 ? -20.993 19.157 -23.389 1.00 31.42 176 ASN A O 1
ATOM 1428 N N . ARG A 1 177 ? -22.596 19.122 -24.953 1.00 37.16 177 ARG A N 1
ATOM 1429 C CA . ARG A 1 177 ? -21.969 18.069 -25.777 1.00 37.16 177 ARG A CA 1
ATOM 1430 C C . ARG A 1 177 ? -21.782 18.411 -27.256 1.00 37.16 177 ARG A C 1
ATOM 1432 O O . ARG A 1 177 ? -21.504 17.516 -28.044 1.00 37.16 177 ARG A O 1
ATOM 1439 N N . TYR A 1 178 ? -21.882 19.689 -27.626 1.00 30.55 178 TYR A N 1
ATOM 1440 C CA . TYR A 1 178 ? -21.706 20.150 -29.012 1.00 30.55 178 TYR A CA 1
ATOM 1441 C C . TYR A 1 178 ? -20.733 21.330 -29.159 1.00 30.55 178 TYR A C 1
ATOM 1443 O O . TYR A 1 178 ? -20.950 22.233 -29.955 1.00 30.55 178 TYR A O 1
ATOM 1451 N N . TYR A 1 179 ? -19.612 21.287 -28.434 1.00 32.22 179 TYR A N 1
ATOM 1452 C CA . TYR A 1 179 ? -18.414 22.067 -28.772 1.00 32.22 179 TYR A CA 1
ATOM 1453 C C . TYR A 1 179 ? -17.151 21.196 -28.688 1.00 32.22 179 TYR A C 1
ATOM 1455 O O . TYR A 1 179 ? -16.170 21.546 -28.047 1.00 32.22 179 TYR A O 1
ATOM 1463 N N . ASN A 1 180 ? -17.162 20.050 -29.376 1.00 35.38 180 ASN A N 1
ATOM 1464 C CA . ASN A 1 180 ? -15.924 19.463 -29.895 1.00 35.38 180 ASN A CA 1
ATOM 1465 C C . ASN A 1 180 ? -15.731 19.999 -31.315 1.00 35.38 180 ASN A C 1
ATOM 1467 O O . ASN A 1 180 ? -16.049 19.346 -32.307 1.00 35.38 180 ASN A O 1
ATOM 1471 N N . ALA A 1 181 ? -15.274 21.248 -31.393 1.00 33.59 181 ALA A N 1
ATOM 1472 C CA . ALA A 1 181 ? -14.709 21.781 -32.620 1.00 33.59 181 ALA A CA 1
ATOM 1473 C C . ALA A 1 181 ? -13.390 21.031 -32.907 1.00 33.59 181 ALA A C 1
ATOM 1475 O O . ALA A 1 181 ? -12.621 20.806 -31.971 1.00 33.59 181 ALA A O 1
ATOM 1476 N N . PRO A 1 182 ? -13.069 20.693 -34.168 1.00 35.97 182 PRO A N 1
ATOM 1477 C CA . PRO A 1 182 ? -11.850 19.963 -34.550 1.00 35.97 182 PRO A CA 1
ATOM 1478 C C . PRO A 1 182 ? -10.532 20.753 -34.347 1.00 35.97 182 PRO A C 1
ATOM 1480 O O . PRO A 1 182 ? -9.497 20.382 -34.887 1.00 35.97 182 PRO A O 1
ATOM 1483 N N . TYR A 1 183 ? -10.558 21.826 -33.545 1.00 36.66 183 TYR A N 1
ATOM 1484 C CA . TYR A 1 183 ? -9.453 22.748 -33.264 1.00 36.66 183 TYR A CA 1
ATOM 1485 C C . TYR A 1 183 ? -9.302 23.069 -31.759 1.00 36.66 183 TYR A C 1
ATOM 1487 O O . TYR A 1 183 ? -8.941 24.186 -31.396 1.00 36.66 183 TYR A O 1
ATOM 1495 N N . GLN A 1 184 ? -9.574 22.126 -30.848 1.00 32.38 184 GLN A N 1
ATOM 1496 C CA . GLN A 1 184 ? -9.234 22.306 -29.426 1.00 32.38 184 GLN A CA 1
ATOM 1497 C C . GLN A 1 184 ? -7.820 21.803 -29.115 1.00 32.38 184 GLN A C 1
ATOM 1499 O O . GLN A 1 184 ? -7.593 20.669 -28.702 1.00 32.38 184 GLN A O 1
ATOM 1504 N N . TYR A 1 185 ? -6.861 22.705 -29.306 1.00 39.34 185 TYR A N 1
ATOM 1505 C CA . TYR A 1 185 ? -5.510 22.620 -28.764 1.00 39.34 185 TYR A CA 1
ATOM 1506 C C . TYR A 1 185 ? -5.581 23.026 -27.279 1.00 39.34 185 TYR A C 1
ATOM 1508 O O . TYR A 1 185 ? -5.708 24.213 -26.991 1.00 39.34 185 TYR A O 1
ATOM 1516 N N . ASN A 1 186 ? -5.586 22.037 -26.374 1.00 37.62 186 ASN A N 1
ATOM 1517 C CA . ASN A 1 186 ? -5.524 22.096 -24.893 1.00 37.62 186 ASN A CA 1
ATOM 1518 C C . ASN A 1 186 ? -6.677 21.336 -24.220 1.00 37.62 186 ASN A C 1
ATOM 1520 O O . ASN A 1 186 ? -7.532 21.921 -23.558 1.00 37.62 186 ASN A O 1
ATOM 1524 N N . GLN A 1 187 ? -6.656 20.006 -24.314 1.00 43.31 187 GLN A N 1
ATOM 1525 C CA . GLN A 1 187 ? -7.159 19.213 -23.191 1.00 43.31 187 GLN A CA 1
ATOM 1526 C C . GLN A 1 187 ? -6.150 19.388 -22.045 1.00 43.31 187 GLN A C 1
ATOM 1528 O O . GLN A 1 187 ? -4.954 19.197 -22.293 1.00 43.31 187 GLN A O 1
ATOM 1533 N N . PRO A 1 188 ? -6.558 19.792 -20.826 1.00 43.88 188 PRO A N 1
ATOM 1534 C CA . PRO A 1 188 ? -5.637 19.812 -19.701 1.00 43.88 188 PRO A CA 1
ATOM 1535 C C . PRO A 1 188 ? -5.095 18.393 -19.530 1.00 43.88 188 PRO A C 1
ATOM 1537 O O . PRO A 1 188 ? -5.866 17.447 -19.370 1.00 43.88 188 PRO A O 1
ATOM 1540 N N . ALA A 1 189 ? -3.773 18.244 -19.634 1.00 49.28 189 ALA A N 1
ATOM 1541 C CA . ALA A 1 189 ? -3.108 16.974 -19.391 1.00 49.28 189 ALA A CA 1
ATOM 1542 C C . ALA A 1 189 ? -3.604 16.403 -18.054 1.00 49.28 189 ALA A C 1
ATOM 1544 O O . ALA A 1 189 ? -3.718 17.151 -17.076 1.00 49.28 189 ALA A O 1
ATOM 1545 N N . SER A 1 190 ? -3.932 15.105 -18.028 1.00 53.94 190 SER A N 1
ATOM 1546 C CA . SER A 1 190 ? -4.259 14.409 -16.780 1.00 53.94 190 SER A CA 1
ATOM 1547 C C . SER A 1 190 ? -3.159 14.726 -15.773 1.00 53.94 190 SER A C 1
ATOM 1549 O O . SER A 1 190 ? -1.981 14.541 -16.071 1.00 53.94 190 SER A O 1
ATOM 1551 N N . GLY A 1 191 ? -3.520 15.311 -14.633 1.00 60.31 191 GLY A N 1
ATOM 1552 C CA . GLY A 1 191 ? -2.515 15.767 -13.687 1.00 60.31 191 GLY A CA 1
ATOM 1553 C C . GLY A 1 191 ? -1.871 14.571 -12.996 1.00 60.31 191 GLY A C 1
ATOM 1554 O O . GLY A 1 191 ? -2.557 13.863 -12.260 1.00 60.31 191 GLY A O 1
ATOM 1555 N N . ASP A 1 192 ? -0.564 14.391 -13.174 1.00 76.69 192 ASP A N 1
ATOM 1556 C CA . ASP A 1 192 ? 0.191 13.309 -12.539 1.00 76.69 192 ASP A CA 1
ATOM 1557 C C . ASP A 1 192 ? -0.022 13.269 -11.021 1.00 76.69 192 ASP A C 1
ATOM 1559 O O . ASP A 1 192 ? 0.024 14.291 -10.329 1.00 76.69 192 ASP A O 1
ATOM 1563 N N . THR A 1 193 ? -0.202 12.071 -10.482 1.00 86.69 193 THR A N 1
ATOM 1564 C CA . THR A 1 193 ? -0.208 11.828 -9.043 1.00 86.69 193 THR A CA 1
ATOM 1565 C C . THR A 1 193 ? 1.198 11.536 -8.571 1.00 86.69 193 THR A C 1
ATOM 1567 O O . THR A 1 193 ? 1.886 10.682 -9.125 1.00 86.69 193 THR A O 1
ATOM 1570 N N . LYS A 1 194 ? 1.641 12.234 -7.525 1.00 92.06 194 LYS A N 1
ATOM 1571 C CA . LYS A 1 194 ? 2.943 11.963 -6.925 1.00 92.06 194 LYS A CA 1
ATOM 1572 C C . LYS A 1 194 ? 2.797 10.851 -5.896 1.00 92.06 194 LYS A C 1
ATOM 1574 O O . LYS A 1 194 ? 2.183 11.060 -4.854 1.00 92.06 194 LYS A O 1
ATOM 1579 N N . MET 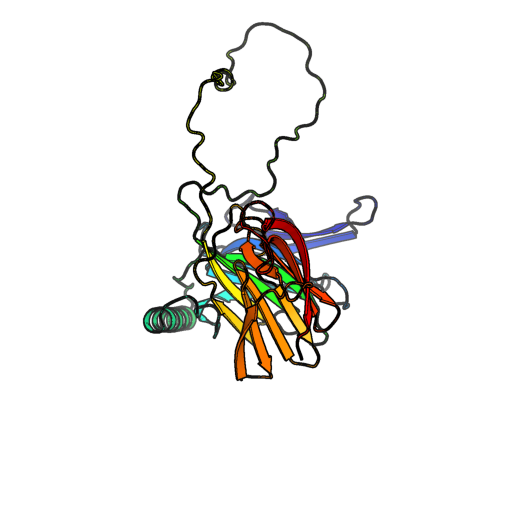A 1 195 ? 3.401 9.706 -6.161 1.00 94.00 195 MET A N 1
ATOM 1580 C CA . MET A 1 195 ? 3.493 8.609 -5.207 1.00 94.00 195 MET A CA 1
ATOM 1581 C C . MET A 1 195 ? 4.651 8.903 -4.244 1.00 94.00 195 MET A C 1
ATOM 1583 O O . MET A 1 195 ? 5.727 9.340 -4.659 1.00 94.00 195 MET A O 1
ATOM 1587 N N . LEU A 1 196 ? 4.425 8.726 -2.941 1.00 96.44 196 LEU A N 1
ATOM 1588 C CA . LEU A 1 196 ? 5.361 9.138 -1.888 1.00 96.44 196 LEU A CA 1
ATOM 1589 C C . LEU A 1 196 ? 5.986 7.964 -1.135 1.00 96.44 196 LEU A C 1
ATOM 1591 O O . LEU A 1 196 ? 7.154 8.045 -0.745 1.00 96.44 196 LEU A O 1
ATOM 1595 N N . HIS A 1 197 ? 5.212 6.911 -0.879 1.00 97.50 197 HIS A N 1
ATOM 1596 C CA . HIS A 1 197 ? 5.618 5.851 0.036 1.00 97.50 197 HIS A CA 1
ATOM 1597 C C . HIS A 1 197 ? 4.808 4.574 -0.167 1.00 97.50 197 HIS A C 1
ATOM 1599 O O . HIS A 1 197 ? 3.605 4.657 -0.403 1.00 97.50 197 HIS A O 1
ATOM 1605 N N . ALA A 1 198 ? 5.447 3.428 0.036 1.00 98.00 198 ALA A N 1
ATOM 1606 C CA . ALA A 1 198 ? 4.796 2.160 0.325 1.00 98.00 198 ALA A CA 1
ATOM 1607 C C . ALA A 1 198 ? 4.993 1.820 1.801 1.00 98.00 198 ALA A C 1
ATOM 1609 O O . ALA A 1 198 ? 6.123 1.853 2.286 1.00 98.00 198 ALA A O 1
ATOM 1610 N N . ALA A 1 199 ? 3.909 1.472 2.484 1.00 98.00 199 ALA A N 1
ATOM 1611 C CA . ALA A 1 199 ? 3.930 0.939 3.834 1.00 98.00 199 ALA A CA 1
ATOM 1612 C C . ALA A 1 199 ? 3.354 -0.479 3.823 1.00 98.00 199 ALA A C 1
ATOM 1614 O O . ALA A 1 199 ? 2.190 -0.673 3.466 1.00 98.00 199 ALA A O 1
ATOM 1615 N N . LEU A 1 200 ? 4.164 -1.460 4.213 1.00 97.69 200 LEU A N 1
ATOM 1616 C CA . LEU A 1 200 ? 3.722 -2.833 4.430 1.00 97.69 200 LEU A CA 1
ATOM 1617 C C . LEU A 1 200 ? 3.496 -3.034 5.924 1.00 97.69 200 LEU A C 1
ATOM 1619 O O . LEU A 1 200 ? 4.443 -3.010 6.701 1.00 97.69 200 LEU A O 1
ATOM 1623 N N . ILE A 1 201 ? 2.246 -3.233 6.318 1.00 97.56 201 ILE A N 1
ATOM 1624 C CA . ILE A 1 201 ? 1.853 -3.446 7.708 1.00 97.56 201 ILE A CA 1
ATOM 1625 C C . ILE A 1 201 ? 1.662 -4.946 7.911 1.00 97.56 201 ILE A C 1
ATOM 1627 O O . ILE A 1 201 ? 0.840 -5.559 7.230 1.00 97.56 201 ILE A O 1
ATOM 1631 N N . VAL A 1 202 ? 2.414 -5.531 8.839 1.00 95.94 202 VAL A N 1
ATOM 1632 C CA . VAL A 1 202 ? 2.274 -6.940 9.211 1.00 95.94 202 VAL A CA 1
ATOM 1633 C C . VAL A 1 202 ? 1.260 -7.049 10.338 1.00 95.94 202 VAL A C 1
ATOM 1635 O O . VAL A 1 202 ? 1.329 -6.318 11.331 1.00 95.94 202 VAL A O 1
ATOM 1638 N N . LEU A 1 203 ? 0.289 -7.932 10.151 1.00 95.88 203 LEU A N 1
ATOM 1639 C CA . LEU A 1 203 ? -0.812 -8.176 11.068 1.00 95.88 203 LEU A CA 1
ATOM 1640 C C . LEU A 1 203 ? -0.720 -9.615 11.577 1.00 95.88 203 LEU A C 1
ATOM 1642 O O . LEU A 1 203 ? -0.413 -10.517 10.801 1.00 95.88 203 LEU A O 1
ATOM 1646 N N . ASP A 1 204 ? -1.022 -9.835 12.854 1.00 94.75 204 ASP A N 1
ATOM 1647 C CA . ASP A 1 204 ? -1.218 -11.183 13.390 1.00 94.75 204 ASP A CA 1
ATOM 1648 C C . ASP A 1 204 ? -2.523 -11.817 12.862 1.00 94.75 204 ASP A C 1
ATOM 1650 O O . ASP A 1 204 ? -3.312 -11.177 12.160 1.00 94.75 204 ASP A O 1
ATOM 1654 N N . ARG A 1 205 ? -2.782 -13.077 13.230 1.00 92.31 205 ARG A N 1
ATOM 1655 C CA . ARG A 1 205 ? -4.016 -13.808 12.874 1.00 92.31 205 ARG A CA 1
ATOM 1656 C C . ARG A 1 205 ? -5.314 -13.115 13.315 1.00 92.31 205 ARG A C 1
ATOM 1658 O O . ARG A 1 205 ? -6.356 -13.295 12.703 1.00 92.31 205 ARG A O 1
ATOM 1665 N N . ASN A 1 206 ? -5.256 -12.250 14.329 1.00 92.38 206 ASN A N 1
ATOM 1666 C CA . ASN A 1 206 ? -6.409 -11.471 14.787 1.00 92.38 206 ASN A CA 1
ATOM 1667 C C . ASN A 1 206 ? -6.543 -10.123 14.055 1.00 92.38 206 ASN A C 1
ATOM 1669 O O . ASN A 1 206 ? -7.383 -9.297 14.422 1.00 92.38 206 ASN A O 1
ATOM 1673 N N . GLY A 1 207 ? -5.699 -9.855 13.055 1.00 93.94 207 GLY A N 1
ATOM 1674 C CA . GLY A 1 207 ? -5.681 -8.595 12.322 1.00 93.94 207 GLY A CA 1
ATOM 1675 C C . GLY A 1 207 ? -5.074 -7.432 13.109 1.00 93.94 207 GLY A C 1
ATOM 1676 O O . GLY A 1 207 ? -5.322 -6.274 12.761 1.00 93.94 207 GLY A O 1
ATOM 1677 N N . LYS A 1 208 ? -4.306 -7.693 14.173 1.00 96.31 208 LYS A N 1
ATOM 1678 C CA . LYS A 1 208 ? -3.632 -6.652 14.957 1.00 96.31 208 LYS A CA 1
ATOM 1679 C C . LYS A 1 208 ? -2.227 -6.397 14.397 1.00 96.31 208 LYS A C 1
ATOM 1681 O O . LYS A 1 208 ? -1.472 -7.348 14.224 1.00 96.31 208 LYS A O 1
ATOM 1686 N N . PRO A 1 209 ? -1.823 -5.132 14.181 1.00 96.81 209 PRO A N 1
ATOM 1687 C CA . PRO A 1 209 ? -0.473 -4.821 13.735 1.00 96.81 209 PRO A CA 1
ATOM 1688 C C . PRO A 1 209 ? 0.603 -5.251 14.729 1.00 96.81 209 PRO A C 1
ATOM 1690 O O . PRO A 1 209 ? 0.508 -4.936 15.921 1.00 96.81 209 PRO A O 1
ATOM 1693 N N . THR A 1 210 ? 1.637 -5.913 14.215 1.00 95.06 210 THR A N 1
ATOM 1694 C CA . THR A 1 210 ? 2.829 -6.329 14.966 1.00 95.06 210 THR A CA 1
ATOM 1695 C C . THR A 1 210 ? 4.016 -5.418 14.666 1.00 95.06 210 THR A C 1
ATOM 1697 O O . THR A 1 210 ? 4.671 -4.938 15.587 1.00 95.06 210 THR A O 1
ATOM 1700 N N . HIS A 1 211 ? 4.262 -5.139 13.388 1.00 93.56 211 HIS A N 1
ATOM 1701 C CA . HIS A 1 211 ? 5.334 -4.277 12.888 1.00 93.56 211 HIS A CA 1
ATOM 1702 C C . HIS A 1 211 ? 5.007 -3.804 11.464 1.00 93.56 211 HIS A C 1
ATOM 1704 O O . HIS A 1 211 ? 4.079 -4.300 10.822 1.00 93.56 211 HIS A O 1
ATOM 1710 N N . ASP A 1 212 ? 5.751 -2.821 10.967 1.00 95.94 212 ASP A N 1
ATOM 1711 C CA . ASP A 1 212 ? 5.577 -2.268 9.627 1.00 95.94 212 ASP A CA 1
ATOM 1712 C C . ASP A 1 212 ? 6.918 -1.999 8.945 1.00 95.94 212 ASP A C 1
ATOM 1714 O O . ASP A 1 212 ? 7.922 -1.765 9.606 1.00 95.94 212 ASP A O 1
ATOM 1718 N N . TYR A 1 213 ? 6.916 -2.002 7.617 1.00 96.75 213 TYR A N 1
ATOM 1719 C CA . TYR A 1 213 ? 8.054 -1.640 6.778 1.00 96.75 213 TYR A CA 1
ATOM 1720 C C . TYR A 1 213 ? 7.686 -0.453 5.899 1.00 96.75 213 TYR A C 1
ATOM 1722 O O . TYR A 1 213 ? 6.550 -0.347 5.431 1.00 96.75 213 TYR A O 1
ATOM 1730 N N . GLY A 1 214 ? 8.657 0.421 5.638 1.00 95.69 214 GLY A N 1
ATOM 1731 C CA . GLY A 1 214 ? 8.454 1.637 4.860 1.00 95.69 214 GLY A CA 1
ATOM 1732 C C . GLY A 1 214 ? 9.455 1.769 3.719 1.00 95.69 214 GLY A C 1
ATOM 1733 O O . GLY A 1 214 ? 10.662 1.793 3.939 1.00 95.69 214 GLY A O 1
ATOM 1734 N N . LEU A 1 215 ? 8.961 1.948 2.494 1.00 96.62 215 LEU A N 1
ATOM 1735 C CA . LEU A 1 215 ? 9.781 2.215 1.313 1.00 96.62 215 LEU A CA 1
ATOM 1736 C C . LEU A 1 215 ? 9.390 3.549 0.678 1.00 96.62 215 LEU A C 1
ATOM 1738 O O . LEU A 1 215 ? 8.310 3.729 0.119 1.00 96.62 215 LEU A O 1
ATOM 1742 N N . LYS A 1 216 ? 10.279 4.536 0.791 1.00 96.31 216 LYS A N 1
ATOM 1743 C CA . LYS A 1 216 ? 10.077 5.878 0.233 1.00 96.31 216 LYS A CA 1
ATOM 1744 C C . LYS A 1 216 ? 10.257 5.886 -1.284 1.00 96.31 216 LYS A C 1
ATOM 1746 O O . LYS A 1 216 ? 11.318 5.526 -1.793 1.00 96.31 216 LYS A O 1
ATOM 1751 N N . PHE A 1 217 ? 9.269 6.424 -1.993 1.00 94.25 217 PHE A N 1
ATOM 1752 C CA . PHE A 1 217 ? 9.360 6.649 -3.430 1.00 94.25 217 PHE A CA 1
ATOM 1753 C C . PHE A 1 217 ? 10.109 7.955 -3.720 1.00 94.25 217 PHE A C 1
ATOM 1755 O O . PHE A 1 217 ? 9.775 9.024 -3.201 1.00 94.25 217 PHE A O 1
ATOM 1762 N N . GLN A 1 218 ? 11.148 7.888 -4.553 1.00 85.44 218 GLN A N 1
ATOM 1763 C CA . GLN A 1 218 ? 11.912 9.068 -4.959 1.00 85.44 218 GLN A CA 1
ATOM 1764 C C . GLN A 1 218 ? 11.350 9.646 -6.256 1.00 85.44 218 GLN A C 1
ATOM 1766 O O . GLN A 1 218 ? 11.700 9.196 -7.341 1.00 85.44 218 GLN A O 1
ATOM 1771 N N . GLU A 1 219 ? 10.502 10.670 -6.137 1.00 84.25 219 GLU A N 1
ATOM 1772 C CA . GLU A 1 219 ? 9.930 11.399 -7.283 1.00 84.25 219 GLU A CA 1
ATOM 1773 C C . GLU A 1 219 ? 9.191 10.491 -8.279 1.00 84.25 219 GLU A C 1
ATOM 1775 O O . GLU A 1 219 ? 9.350 10.623 -9.489 1.00 84.25 219 GLU A O 1
ATOM 1780 N N . LEU A 1 220 ? 8.384 9.560 -7.768 1.00 89.38 220 LEU A N 1
ATOM 1781 C CA . LEU A 1 220 ? 7.542 8.711 -8.603 1.00 89.38 220 LEU A CA 1
ATOM 1782 C C . LEU A 1 220 ? 6.240 9.444 -8.940 1.00 89.38 220 LEU A C 1
ATOM 1784 O O . LEU A 1 220 ? 5.534 9.920 -8.046 1.00 89.38 220 LEU A O 1
ATOM 1788 N N . LYS A 1 221 ? 5.937 9.546 -10.232 1.00 88.81 221 LYS A N 1
ATOM 1789 C CA . LYS A 1 221 ? 4.706 10.135 -10.754 1.00 88.81 221 LYS A CA 1
ATOM 1790 C C . LYS A 1 221 ? 3.950 9.100 -11.566 1.00 88.81 221 LYS A C 1
ATOM 1792 O O . LYS A 1 221 ? 4.557 8.388 -12.359 1.00 88.81 221 LYS A O 1
ATOM 1797 N N . THR A 1 222 ? 2.640 9.044 -11.383 1.00 82.25 222 THR A N 1
ATOM 1798 C CA . THR A 1 222 ? 1.768 8.127 -12.115 1.00 82.25 222 THR A CA 1
ATOM 1799 C C . THR A 1 222 ? 0.569 8.868 -12.688 1.00 82.25 222 THR A C 1
ATOM 1801 O O . THR A 1 222 ? 0.029 9.788 -12.073 1.00 82.25 222 THR A O 1
ATOM 1804 N N . ALA A 1 223 ? 0.128 8.461 -13.878 1.00 77.50 223 ALA A N 1
ATOM 1805 C CA . ALA A 1 223 ? -1.078 9.011 -14.495 1.00 77.50 223 ALA A CA 1
ATOM 1806 C C . ALA A 1 223 ? -2.363 8.537 -13.783 1.00 77.50 223 ALA A C 1
ATOM 1808 O O . ALA A 1 223 ? -3.385 9.223 -13.823 1.00 77.50 223 ALA A O 1
ATOM 1809 N N . THR A 1 224 ? -2.303 7.376 -13.123 1.00 78.50 224 THR A N 1
ATOM 1810 C CA . THR A 1 224 ? -3.403 6.716 -12.405 1.00 78.50 224 THR A CA 1
ATOM 1811 C C . THR A 1 224 ? -2.942 6.241 -11.020 1.00 78.50 224 THR A C 1
ATOM 1813 O O . THR A 1 224 ? -1.745 6.133 -10.750 1.00 78.50 224 THR A O 1
ATOM 1816 N N . LEU A 1 225 ? -3.890 5.957 -10.120 1.00 83.19 225 LEU A N 1
ATOM 1817 C CA . LEU A 1 225 ? -3.624 5.308 -8.825 1.00 83.19 225 LEU A CA 1
ATOM 1818 C C . LEU A 1 225 ? -3.607 3.783 -8.973 1.00 83.19 225 LEU A C 1
ATOM 1820 O O . LEU A 1 225 ? -4.401 3.070 -8.363 1.00 83.19 225 LEU A O 1
ATOM 1824 N N . GLU A 1 226 ? -2.730 3.296 -9.841 1.00 84.69 226 GLU A N 1
ATOM 1825 C CA . GLU A 1 226 ? -2.407 1.875 -9.922 1.00 84.69 226 GLU A CA 1
ATOM 1826 C C . GLU A 1 226 ? -1.332 1.516 -8.897 1.00 84.69 226 GLU A C 1
ATOM 1828 O O . GLU A 1 226 ? -0.524 2.357 -8.509 1.00 84.69 226 GLU A O 1
ATOM 1833 N N . GLN A 1 227 ? -1.308 0.250 -8.481 1.00 90.19 227 GLN A N 1
ATOM 1834 C CA . GLN A 1 227 ? -0.283 -0.279 -7.586 1.00 90.19 227 GLN A CA 1
ATOM 1835 C C . GLN A 1 227 ? 1.121 -0.052 -8.169 1.00 90.19 227 GLN A C 1
ATOM 1837 O O . GLN A 1 227 ? 1.428 -0.508 -9.280 1.00 90.19 227 GLN A O 1
ATOM 1842 N N . THR A 1 228 ? 1.981 0.610 -7.397 1.00 93.12 228 THR A N 1
ATOM 1843 C CA . THR A 1 228 ? 3.344 0.989 -7.806 1.00 93.12 228 THR A CA 1
ATOM 1844 C C . THR A 1 228 ? 4.443 0.160 -7.156 1.00 93.12 228 THR A C 1
ATOM 1846 O O . THR A 1 228 ? 5.547 0.059 -7.695 1.00 93.12 228 THR A O 1
ATOM 1849 N N . SER A 1 229 ? 4.130 -0.461 -6.028 1.00 96.38 229 SER A N 1
ATOM 1850 C CA . SER A 1 229 ? 5.014 -1.316 -5.252 1.00 96.38 229 SER A CA 1
ATOM 1851 C C . SER A 1 229 ? 4.378 -2.672 -4.996 1.00 96.38 229 SER A C 1
ATOM 1853 O O . SER A 1 229 ? 3.168 -2.850 -5.131 1.00 96.38 229 SER A O 1
ATOM 1855 N N . ASP A 1 230 ? 5.191 -3.650 -4.631 1.00 97.19 230 ASP A N 1
ATOM 1856 C CA . ASP A 1 230 ? 4.699 -4.946 -4.182 1.00 97.19 230 ASP A CA 1
ATOM 1857 C C . ASP A 1 230 ? 5.668 -5.560 -3.180 1.00 97.19 230 ASP A C 1
ATOM 1859 O O . ASP A 1 230 ? 6.813 -5.113 -3.059 1.00 97.19 230 ASP A O 1
ATOM 1863 N N . PHE A 1 231 ? 5.217 -6.593 -2.479 1.00 96.50 231 PHE A N 1
ATOM 1864 C CA . PHE A 1 231 ? 6.011 -7.270 -1.465 1.00 96.50 231 PHE A CA 1
ATOM 1865 C C . PHE A 1 231 ? 6.041 -8.787 -1.634 1.00 96.50 231 PHE A C 1
ATOM 1867 O O . PHE A 1 231 ? 5.228 -9.382 -2.348 1.00 96.50 231 PHE A O 1
ATOM 1874 N N . ILE A 1 232 ? 7.008 -9.395 -0.953 1.00 95.69 232 ILE A N 1
ATOM 1875 C CA . ILE A 1 232 ? 7.212 -10.833 -0.824 1.00 95.69 232 ILE A CA 1
ATOM 1876 C C . ILE A 1 232 ? 7.501 -11.150 0.640 1.00 95.69 232 ILE A C 1
ATOM 1878 O O . ILE A 1 232 ? 8.335 -10.489 1.258 1.00 95.69 232 ILE A O 1
ATOM 1882 N N . PHE A 1 233 ? 6.857 -12.199 1.146 1.00 92.69 233 PHE A N 1
ATOM 1883 C CA . PHE A 1 233 ? 7.312 -12.941 2.317 1.00 92.69 233 PHE A CA 1
ATOM 1884 C C . PHE A 1 233 ? 7.968 -14.238 1.847 1.00 92.69 233 PHE A C 1
ATOM 1886 O O . PHE A 1 233 ? 7.355 -15.014 1.112 1.00 92.69 233 PHE A O 1
ATOM 1893 N N . TYR A 1 234 ? 9.210 -14.490 2.254 1.00 91.25 234 TYR A N 1
ATOM 1894 C CA . TYR A 1 234 ? 9.901 -15.727 1.899 1.00 91.25 234 TYR A CA 1
ATOM 1895 C C . TYR A 1 234 ? 10.881 -16.143 2.992 1.00 91.25 234 TYR A C 1
ATOM 1897 O O . TYR A 1 234 ? 11.755 -15.377 3.368 1.00 91.25 234 TYR A O 1
ATOM 1905 N N . LYS A 1 235 ? 10.730 -17.370 3.512 1.00 88.50 235 LYS A N 1
ATOM 1906 C CA . LYS A 1 235 ? 11.598 -17.945 4.563 1.00 88.50 235 LYS A CA 1
ATOM 1907 C C . LYS A 1 235 ? 11.788 -17.051 5.806 1.00 88.50 235 LYS A C 1
ATOM 1909 O O . LYS A 1 235 ? 12.837 -17.087 6.435 1.00 88.50 235 LYS A O 1
ATOM 1914 N N . GLY A 1 236 ? 10.757 -16.293 6.184 1.00 85.94 236 GLY A N 1
ATOM 1915 C CA . GLY A 1 236 ? 10.804 -15.381 7.335 1.00 85.94 236 GLY A CA 1
ATOM 1916 C C . GLY A 1 236 ? 11.393 -14.002 7.027 1.00 85.94 236 GLY A C 1
ATOM 1917 O O . GLY A 1 236 ? 11.421 -13.151 7.911 1.00 85.94 236 GLY A O 1
ATOM 1918 N N . GLU A 1 237 ? 11.807 -13.762 5.785 1.00 90.38 237 GLU A N 1
ATOM 1919 C CA . GLU A 1 237 ? 12.263 -12.462 5.310 1.00 90.38 237 GLU A CA 1
ATOM 1920 C C . GLU A 1 237 ? 11.166 -11.729 4.545 1.00 90.38 237 GLU A C 1
ATOM 1922 O O . GLU A 1 237 ? 10.225 -12.328 4.005 1.00 90.38 237 GLU A O 1
ATOM 1927 N N . VAL A 1 238 ? 11.324 -10.410 4.484 1.00 93.69 238 VAL A N 1
ATOM 1928 C CA . VAL A 1 238 ? 10.432 -9.507 3.766 1.00 93.69 238 VAL A CA 1
ATOM 1929 C C . VAL A 1 238 ? 11.215 -8.765 2.702 1.00 93.69 238 VAL A C 1
ATOM 1931 O O . VAL A 1 238 ? 12.256 -8.175 2.984 1.00 93.69 238 VAL A O 1
ATOM 1934 N N . ALA A 1 239 ? 10.675 -8.729 1.489 1.00 96.00 239 ALA A N 1
ATOM 1935 C CA . ALA A 1 239 ? 11.134 -7.820 0.452 1.00 96.00 239 ALA A CA 1
ATOM 1936 C C . ALA A 1 239 ? 9.988 -6.908 0.016 1.00 96.00 239 ALA A C 1
ATOM 1938 O O . ALA A 1 239 ? 8.898 -7.385 -0.286 1.00 96.00 239 ALA A O 1
ATOM 1939 N N . LEU A 1 240 ? 10.236 -5.604 -0.050 1.00 96.81 240 LEU A N 1
ATOM 1940 C CA . LEU A 1 240 ? 9.317 -4.597 -0.577 1.00 96.81 240 LEU A CA 1
ATOM 1941 C C . LEU A 1 240 ? 10.020 -3.882 -1.727 1.00 96.81 240 LEU A C 1
ATOM 1943 O O . LEU A 1 240 ? 11.143 -3.410 -1.564 1.00 96.81 240 LEU A O 1
ATOM 1947 N N . ALA A 1 241 ? 9.385 -3.805 -2.893 1.00 96.88 241 ALA A N 1
ATOM 1948 C CA . ALA A 1 241 ? 10.032 -3.278 -4.085 1.00 96.88 241 ALA A CA 1
ATOM 1949 C C . ALA A 1 241 ? 9.142 -2.316 -4.868 1.00 96.88 241 ALA A C 1
ATOM 1951 O O . ALA A 1 241 ? 7.930 -2.497 -4.961 1.00 96.88 241 ALA A O 1
ATOM 1952 N N . PHE A 1 242 ? 9.765 -1.310 -5.481 1.00 95.31 242 PHE A N 1
ATOM 1953 C CA . PHE A 1 242 ? 9.141 -0.485 -6.514 1.00 95.31 242 PHE A CA 1
ATOM 1954 C C . PHE A 1 242 ? 10.129 -0.221 -7.646 1.00 95.31 242 PHE A C 1
ATOM 1956 O O . PHE A 1 242 ? 11.348 -0.321 -7.481 1.00 95.31 242 PHE A O 1
ATOM 1963 N N . LYS A 1 243 ? 9.597 0.154 -8.806 1.00 92.25 243 LYS A N 1
ATOM 1964 C CA . LYS A 1 243 ? 10.393 0.483 -9.982 1.00 92.25 243 LYS A CA 1
ATOM 1965 C C . LYS A 1 243 ? 10.279 1.960 -10.336 1.00 92.25 243 LYS A C 1
ATOM 1967 O O . LYS A 1 243 ? 9.193 2.531 -10.300 1.00 92.25 243 LYS A O 1
ATOM 1972 N N . LYS A 1 244 ? 11.401 2.555 -10.737 1.00 89.06 244 LYS A N 1
ATOM 1973 C CA . LYS A 1 244 ? 11.465 3.881 -11.350 1.00 89.06 244 LYS A CA 1
ATOM 1974 C C . LYS A 1 244 ? 12.430 3.841 -12.526 1.00 89.06 244 LYS A C 1
ATOM 1976 O O . LYS A 1 244 ? 13.639 3.745 -12.331 1.00 89.06 244 LYS A O 1
ATOM 1981 N N . GLU A 1 245 ? 11.888 3.947 -13.739 1.00 85.88 245 GLU A N 1
ATOM 1982 C CA . GLU A 1 245 ? 12.671 3.805 -14.974 1.00 85.88 245 GLU A CA 1
ATOM 1983 C C . GLU A 1 245 ? 13.560 2.554 -14.889 1.00 85.88 245 GLU A C 1
ATOM 1985 O O . GLU A 1 245 ? 13.114 1.528 -14.384 1.00 85.88 245 GLU A O 1
ATOM 1990 N N . LYS A 1 246 ? 14.831 2.639 -15.292 1.00 86.25 246 LYS A N 1
ATOM 1991 C CA . LYS A 1 246 ? 15.780 1.519 -15.298 1.00 86.25 246 LYS A CA 1
ATOM 1992 C C . LYS A 1 246 ? 16.141 0.969 -13.914 1.00 86.25 246 LYS A C 1
ATOM 1994 O O . LYS A 1 246 ? 16.789 -0.075 -13.864 1.00 86.25 246 LYS A O 1
ATOM 1999 N N . GLU A 1 247 ? 15.762 1.651 -12.832 1.00 91.00 247 GLU A N 1
ATOM 2000 C CA . GLU A 1 247 ? 16.081 1.268 -11.457 1.00 91.00 247 GLU A CA 1
ATOM 2001 C C . GLU A 1 247 ? 14.920 0.519 -10.799 1.00 91.00 247 GLU A C 1
ATOM 2003 O O . GLU A 1 247 ? 13.762 0.939 -10.845 1.00 91.00 247 GLU A O 1
ATOM 2008 N N . VAL A 1 248 ? 15.242 -0.577 -10.122 1.00 93.69 248 VAL A N 1
ATOM 2009 C CA . VAL A 1 248 ? 14.349 -1.239 -9.174 1.00 93.69 248 VAL A CA 1
ATOM 2010 C C . VAL A 1 248 ? 14.946 -1.078 -7.794 1.00 93.69 248 VAL A C 1
ATOM 2012 O O . VAL A 1 248 ? 16.101 -1.428 -7.570 1.00 93.69 248 VAL A O 1
ATOM 2015 N N . ARG A 1 249 ? 14.158 -0.544 -6.870 1.00 95.12 249 ARG A N 1
ATOM 2016 C CA . ARG A 1 249 ? 14.566 -0.407 -5.479 1.00 95.12 249 ARG A CA 1
ATOM 2017 C C . ARG A 1 249 ? 13.914 -1.482 -4.658 1.00 95.12 249 ARG A C 1
ATOM 2019 O O . ARG A 1 249 ? 12.697 -1.637 -4.734 1.00 95.12 249 ARG A O 1
ATOM 2026 N N . VAL A 1 250 ? 14.725 -2.183 -3.883 1.00 95.94 250 VAL A N 1
ATOM 2027 C CA . VAL A 1 250 ? 14.294 -3.315 -3.074 1.00 95.94 250 VAL A CA 1
ATOM 2028 C C . VAL A 1 250 ? 14.743 -3.066 -1.647 1.00 95.94 250 VAL A C 1
ATOM 2030 O O . VAL A 1 250 ? 15.934 -2.986 -1.373 1.00 95.94 250 VAL A O 1
ATOM 2033 N N . LEU A 1 251 ? 13.779 -2.914 -0.750 1.00 96.06 251 LEU A N 1
ATOM 2034 C CA . LEU A 1 251 ? 14.007 -2.993 0.682 1.00 96.06 251 LEU A CA 1
ATOM 2035 C C . LEU A 1 251 ? 13.929 -4.466 1.078 1.00 96.06 251 LEU A C 1
ATOM 2037 O O . LEU A 1 251 ? 12.892 -5.088 0.853 1.00 96.06 251 LEU A O 1
ATOM 2041 N N . ARG A 1 252 ? 14.995 -5.007 1.657 1.00 94.69 252 ARG A N 1
ATOM 2042 C CA . ARG A 1 252 ? 15.034 -6.351 2.239 1.00 94.69 252 ARG A CA 1
ATOM 2043 C C . ARG A 1 252 ? 15.086 -6.238 3.752 1.00 94.69 252 ARG A C 1
ATOM 2045 O O . ARG A 1 252 ? 15.716 -5.321 4.277 1.00 94.69 252 ARG A O 1
ATOM 2052 N N . SER A 1 253 ? 14.424 -7.151 4.447 1.00 90.94 253 SER A N 1
ATOM 2053 C CA . SER A 1 253 ? 14.465 -7.216 5.898 1.00 90.94 253 SER A CA 1
ATOM 2054 C C . SER A 1 253 ? 14.518 -8.646 6.405 1.00 90.94 253 SER A C 1
ATOM 2056 O O . SER A 1 253 ? 13.730 -9.496 5.986 1.00 90.94 253 SER A O 1
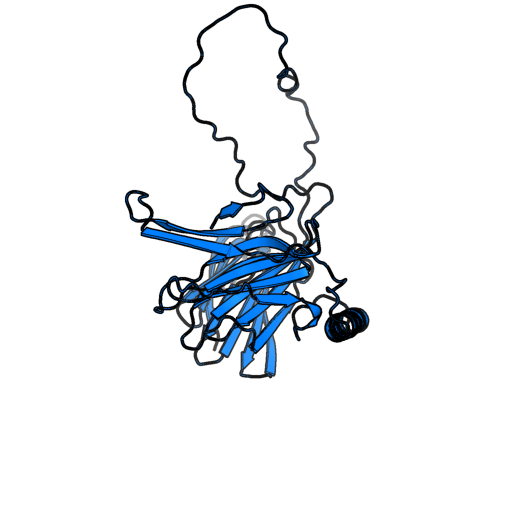ATOM 2058 N N . SER A 1 254 ? 15.425 -8.857 7.356 1.00 83.38 254 SER A N 1
ATOM 2059 C CA . SER A 1 254 ? 15.533 -10.056 8.178 1.00 83.38 254 SER A CA 1
ATOM 2060 C C . SER A 1 254 ? 15.427 -9.626 9.643 1.00 83.38 254 SER A C 1
ATOM 2062 O O . SER A 1 254 ? 16.390 -9.138 10.238 1.00 83.38 254 SER A O 1
ATOM 2064 N N . GLY A 1 255 ? 14.238 -9.770 10.229 1.00 76.25 255 GLY A N 1
ATOM 2065 C CA . GLY A 1 255 ? 13.953 -9.278 11.580 1.00 76.25 255 GLY A CA 1
ATOM 2066 C C . GLY A 1 255 ? 13.811 -7.752 11.630 1.00 76.25 255 GLY A C 1
ATOM 2067 O O . GLY A 1 255 ? 12.958 -7.194 10.943 1.00 76.25 255 GLY A O 1
ATOM 2068 N N . GLU A 1 256 ? 14.612 -7.087 12.471 1.00 73.50 256 GLU A N 1
ATOM 2069 C CA . GLU A 1 256 ? 14.605 -5.618 12.623 1.00 73.50 256 GLU A CA 1
ATOM 2070 C C . GLU A 1 256 ? 15.587 -4.903 11.684 1.00 73.50 256 GLU A C 1
ATOM 2072 O O . GLU A 1 256 ? 15.496 -3.690 11.493 1.00 73.50 256 GLU A O 1
ATOM 2077 N N . GLU A 1 257 ? 16.532 -5.632 11.088 1.00 84.44 257 GLU A N 1
ATOM 2078 C CA . GLU A 1 257 ? 17.494 -5.048 10.161 1.00 84.44 257 GLU A CA 1
ATOM 2079 C C . GLU A 1 257 ? 16.869 -4.888 8.774 1.00 84.44 257 GLU A C 1
ATOM 2081 O O . GLU A 1 257 ? 16.139 -5.760 8.285 1.00 84.44 257 GLU A O 1
ATOM 2086 N N . THR A 1 258 ? 17.158 -3.755 8.134 1.00 90.25 258 THR A N 1
ATOM 2087 C CA . THR A 1 258 ? 16.694 -3.449 6.779 1.00 90.25 258 THR A CA 1
ATOM 2088 C C . THR A 1 258 ? 17.849 -2.995 5.901 1.00 90.25 258 THR A C 1
ATOM 2090 O O . THR A 1 258 ? 18.604 -2.100 6.287 1.00 90.25 258 THR A O 1
ATOM 2093 N N . GLU A 1 259 ? 17.927 -3.537 4.693 1.00 93.25 259 GLU A N 1
ATOM 2094 C CA . GLU A 1 259 ? 18.882 -3.148 3.657 1.00 93.25 259 GLU A CA 1
ATOM 2095 C C . GLU A 1 259 ? 18.124 -2.614 2.436 1.00 93.25 259 GLU A C 1
ATOM 2097 O O . GLU A 1 259 ? 17.080 -3.150 2.061 1.00 93.25 259 GLU A O 1
ATOM 2102 N N . LEU A 1 260 ? 18.619 -1.534 1.826 1.00 93.69 260 LEU A N 1
ATOM 2103 C CA . LEU A 1 260 ? 18.027 -0.953 0.622 1.00 93.69 260 LEU A CA 1
ATOM 2104 C C . LEU A 1 260 ? 18.980 -1.107 -0.559 1.00 93.69 260 LEU A C 1
ATOM 2106 O O . LEU A 1 260 ? 19.995 -0.415 -0.637 1.00 93.69 260 LEU A O 1
ATOM 2110 N N . ASP A 1 261 ? 18.573 -1.919 -1.526 1.00 92.88 261 ASP A N 1
ATOM 2111 C CA . ASP A 1 261 ? 19.304 -2.146 -2.763 1.00 92.88 261 ASP A CA 1
ATOM 2112 C C . ASP A 1 261 ? 18.700 -1.381 -3.935 1.00 92.88 261 ASP A C 1
ATOM 2114 O O . ASP A 1 261 ? 17.496 -1.114 -4.003 1.00 92.88 261 ASP A O 1
ATOM 2118 N N . THR A 1 262 ? 19.556 -1.049 -4.901 1.00 93.56 262 THR A N 1
ATOM 2119 C CA . THR A 1 262 ? 19.146 -0.518 -6.204 1.00 93.56 262 THR A CA 1
ATOM 2120 C C . THR A 1 262 ? 19.690 -1.419 -7.303 1.00 93.56 262 THR A C 1
ATOM 2122 O O . THR A 1 262 ? 20.898 -1.525 -7.500 1.00 93.56 262 THR A O 1
ATOM 2125 N N . LEU A 1 263 ? 18.782 -2.063 -8.027 1.00 91.25 263 LEU A N 1
ATOM 2126 C CA . LEU A 1 263 ? 19.065 -2.942 -9.154 1.00 91.25 263 LEU A CA 1
ATOM 2127 C C . LEU A 1 263 ? 18.816 -2.194 -10.465 1.00 91.25 263 LEU A C 1
ATOM 2129 O O . LEU A 1 263 ? 17.922 -1.352 -10.542 1.00 91.25 263 LEU A O 1
ATOM 2133 N N . ALA A 1 264 ? 19.569 -2.525 -11.512 1.00 86.06 264 ALA A N 1
ATOM 2134 C CA . ALA A 1 264 ? 19.395 -1.954 -12.845 1.00 86.06 264 ALA A CA 1
ATOM 2135 C C . ALA A 1 264 ? 18.941 -3.016 -13.855 1.00 86.06 264 ALA A C 1
ATOM 2137 O O . ALA A 1 264 ? 19.320 -4.181 -13.757 1.00 86.06 264 ALA A O 1
ATOM 2138 N N . SER A 1 265 ? 18.156 -2.606 -14.854 1.00 80.50 265 SER A N 1
ATOM 2139 C CA . SER A 1 265 ? 17.818 -3.461 -16.001 1.00 80.50 265 SER A CA 1
ATOM 2140 C C . SER A 1 265 ? 19.076 -3.807 -16.811 1.00 80.50 265 SER A C 1
ATOM 2142 O O . SER A 1 265 ? 19.810 -2.906 -17.228 1.00 80.50 265 SER A O 1
ATOM 2144 N N . ILE A 1 266 ? 19.311 -5.101 -17.055 1.00 80.62 266 ILE A N 1
ATOM 2145 C CA . ILE A 1 266 ? 20.451 -5.608 -17.833 1.00 80.62 266 ILE A CA 1
ATOM 2146 C C . ILE A 1 266 ? 19.932 -6.126 -19.186 1.00 80.62 266 ILE A C 1
ATOM 2148 O O . ILE A 1 266 ? 19.139 -7.070 -19.206 1.00 80.62 266 ILE A O 1
ATOM 2152 N N . PRO A 1 267 ? 20.343 -5.533 -20.324 1.00 84.06 267 PRO A N 1
ATOM 2153 C CA . PRO A 1 267 ? 20.002 -6.048 -21.649 1.00 84.06 267 PRO A CA 1
ATOM 2154 C C . PRO A 1 267 ? 20.570 -7.451 -21.895 1.00 84.06 267 PRO A C 1
ATOM 2156 O O . PRO A 1 267 ? 21.658 -7.782 -21.436 1.00 84.06 267 PRO A O 1
ATOM 2159 N N . ILE A 1 268 ? 19.856 -8.259 -22.686 1.00 84.69 268 ILE A N 1
ATOM 2160 C CA . ILE A 1 268 ? 20.294 -9.618 -23.057 1.00 84.69 268 ILE A CA 1
ATOM 2161 C C . ILE A 1 268 ? 21.560 -9.575 -23.925 1.00 84.69 268 ILE A C 1
ATOM 2163 O O . ILE A 1 268 ? 22.436 -10.424 -23.781 1.00 84.69 268 ILE A O 1
ATOM 2167 N N . ASN A 1 269 ? 21.655 -8.605 -24.841 1.00 84.81 269 ASN A N 1
ATOM 2168 C CA . ASN A 1 269 ? 22.838 -8.434 -25.675 1.00 84.81 269 ASN A CA 1
ATOM 2169 C C . ASN A 1 269 ? 23.870 -7.546 -24.950 1.00 84.81 269 ASN A C 1
ATOM 2171 O O . ASN A 1 269 ? 23.560 -6.384 -24.682 1.00 84.81 269 ASN A O 1
ATOM 2175 N N . PRO A 1 270 ? 25.102 -8.030 -24.703 1.00 84.81 270 PRO A N 1
ATOM 2176 C CA . PRO A 1 270 ? 26.147 -7.254 -24.034 1.00 84.81 270 PRO A CA 1
ATOM 2177 C C . PRO A 1 270 ? 26.561 -5.966 -24.758 1.00 84.81 270 PRO A C 1
ATOM 2179 O O . PRO A 1 270 ? 27.109 -5.068 -24.124 1.00 84.81 270 PRO A O 1
ATOM 2182 N N . THR A 1 271 ? 26.334 -5.854 -26.073 1.00 86.56 271 THR A N 1
ATOM 2183 C CA . THR A 1 271 ? 26.647 -4.622 -26.822 1.00 86.56 271 THR A CA 1
ATOM 2184 C C . THR A 1 271 ? 25.561 -3.556 -26.687 1.00 86.56 271 THR A C 1
ATOM 2186 O O . THR A 1 271 ? 25.778 -2.401 -27.067 1.00 86.56 271 THR A O 1
ATOM 2189 N N . GLU A 1 272 ? 24.392 -3.918 -26.151 1.00 88.31 272 GLU A N 1
ATOM 2190 C CA . GLU A 1 272 ? 23.259 -3.022 -25.966 1.00 88.31 272 GLU A CA 1
ATOM 2191 C C . GLU A 1 272 ? 23.279 -2.368 -24.582 1.00 88.31 272 GLU A C 1
ATOM 2193 O O . GLU A 1 272 ? 23.620 -2.970 -23.568 1.00 88.31 272 GLU A O 1
ATOM 2198 N N . THR A 1 273 ? 22.846 -1.112 -24.535 1.00 88.44 273 THR A N 1
ATOM 2199 C CA . THR A 1 273 ? 22.654 -0.358 -23.292 1.00 88.44 273 THR A CA 1
ATOM 2200 C C . THR A 1 273 ? 21.242 0.213 -23.237 1.00 88.44 273 THR A C 1
ATOM 2202 O O . THR A 1 273 ? 20.668 0.579 -24.268 1.00 88.44 273 THR A O 1
ATOM 2205 N N . VAL A 1 274 ? 20.663 0.302 -22.036 1.00 89.00 274 VAL A N 1
ATOM 2206 C CA . VAL A 1 274 ? 19.360 0.953 -21.835 1.00 89.00 274 VAL A CA 1
ATOM 2207 C C . VAL A 1 274 ? 19.547 2.463 -21.941 1.00 89.00 274 VAL A C 1
ATOM 2209 O O . VAL A 1 274 ? 20.139 3.092 -21.064 1.00 89.00 274 VAL A O 1
ATOM 2212 N N . ARG A 1 275 ? 19.045 3.055 -23.028 1.00 87.75 275 ARG A N 1
ATOM 2213 C CA . ARG A 1 275 ? 19.121 4.500 -23.274 1.00 87.75 275 ARG A CA 1
ATOM 2214 C C . ARG A 1 275 ? 18.052 5.260 -22.495 1.00 87.75 275 ARG A C 1
ATOM 2216 O O . ARG A 1 275 ? 18.339 6.317 -21.943 1.00 87.75 275 ARG A O 1
ATOM 2223 N N . SER A 1 276 ? 16.823 4.757 -22.514 1.00 87.62 276 SER A N 1
ATOM 2224 C CA . SER A 1 276 ? 15.678 5.353 -21.826 1.00 87.62 276 SER A CA 1
ATOM 2225 C C . SER A 1 276 ? 14.585 4.319 -21.592 1.00 87.62 276 SER A C 1
ATOM 2227 O O . SER A 1 276 ? 14.512 3.308 -22.295 1.00 87.62 276 SER A O 1
ATOM 2229 N N . GLU A 1 277 ? 13.714 4.597 -20.628 1.00 86.06 277 GLU A N 1
ATOM 2230 C CA . GLU A 1 277 ? 12.557 3.771 -20.305 1.00 86.06 277 GLU A CA 1
ATOM 2231 C C . GLU A 1 277 ? 11.292 4.631 -20.201 1.00 86.06 277 GLU A C 1
ATOM 2233 O O . GLU A 1 277 ? 11.358 5.810 -19.863 1.00 86.06 277 GLU A O 1
ATOM 2238 N N . SER A 1 278 ? 10.140 4.065 -20.550 1.00 81.75 278 SER A N 1
ATOM 2239 C CA . SER A 1 278 ? 8.862 4.775 -20.563 1.00 81.75 278 SER A CA 1
ATOM 2240 C C . SER A 1 278 ? 8.335 5.006 -19.149 1.00 81.75 278 SER A C 1
ATOM 2242 O O . SER A 1 278 ? 7.791 4.084 -18.560 1.00 81.75 278 SER A O 1
ATOM 2244 N N . GLU A 1 279 ? 8.390 6.235 -18.634 1.00 73.81 279 GLU A N 1
ATOM 2245 C CA . GLU A 1 279 ? 7.906 6.578 -17.282 1.00 73.81 279 GLU A CA 1
ATOM 2246 C C . GLU A 1 279 ? 6.482 6.074 -16.978 1.00 73.81 279 GLU A C 1
ATOM 2248 O O . GLU A 1 279 ? 6.244 5.521 -15.909 1.00 73.81 279 GLU A O 1
ATOM 2253 N N . GLY A 1 280 ? 5.553 6.198 -17.933 1.00 70.00 280 GLY A N 1
ATOM 2254 C CA . GLY A 1 280 ? 4.143 5.829 -17.745 1.00 70.00 280 GLY A CA 1
ATOM 2255 C C . GLY A 1 280 ? 3.801 4.347 -17.936 1.00 70.00 280 GLY A C 1
ATOM 2256 O O . GLY A 1 280 ? 2.629 4.000 -17.877 1.00 70.00 280 GLY A O 1
ATOM 2257 N N . ALA A 1 281 ? 4.779 3.483 -18.219 1.00 75.50 281 ALA A N 1
ATOM 2258 C CA . ALA A 1 281 ? 4.545 2.056 -18.454 1.00 75.50 281 ALA A CA 1
ATOM 2259 C C . ALA A 1 281 ? 5.663 1.217 -17.824 1.00 75.50 281 ALA A C 1
ATOM 2261 O O . ALA A 1 281 ? 6.328 0.451 -18.520 1.00 75.50 281 ALA A O 1
ATOM 2262 N N . ASN A 1 282 ? 5.867 1.412 -16.520 1.00 81.81 282 ASN A N 1
ATOM 2263 C CA . ASN A 1 282 ? 6.880 0.743 -15.710 1.00 81.81 282 ASN A CA 1
ATOM 2264 C C . ASN A 1 282 ? 6.217 0.106 -14.498 1.00 81.81 282 ASN A C 1
ATOM 2266 O O . ASN A 1 282 ? 5.697 0.809 -13.633 1.00 81.81 282 ASN A O 1
ATOM 2270 N N . TYR A 1 283 ? 6.267 -1.216 -14.422 1.00 89.81 283 TYR A N 1
ATOM 2271 C CA . TYR A 1 283 ? 5.529 -1.962 -13.415 1.00 89.81 283 TYR A CA 1
ATOM 2272 C C . TYR A 1 283 ? 6.398 -3.033 -12.771 1.00 89.81 283 TYR A C 1
ATOM 2274 O O . TYR A 1 283 ? 7.351 -3.531 -13.372 1.00 89.81 283 TYR A O 1
ATOM 2282 N N . ILE A 1 284 ? 6.048 -3.389 -11.539 1.00 93.81 284 ILE A N 1
ATOM 2283 C CA . ILE A 1 284 ? 6.652 -4.482 -10.783 1.00 93.81 284 ILE A CA 1
ATOM 2284 C C . ILE A 1 284 ? 5.585 -5.158 -9.930 1.00 93.81 284 ILE A C 1
ATOM 2286 O O . ILE A 1 284 ? 4.752 -4.480 -9.328 1.00 93.81 284 ILE A O 1
ATOM 2290 N N . ARG A 1 285 ? 5.597 -6.487 -9.888 1.00 96.44 285 ARG A N 1
ATOM 2291 C CA . ARG A 1 285 ? 4.716 -7.292 -9.036 1.00 96.44 285 ARG A CA 1
ATOM 2292 C C . ARG A 1 285 ? 5.481 -8.471 -8.474 1.00 96.44 285 ARG A C 1
ATOM 2294 O O . ARG A 1 285 ? 6.425 -8.954 -9.107 1.00 96.44 285 ARG A O 1
ATOM 2301 N N . SER A 1 286 ? 5.083 -8.936 -7.298 1.00 95.31 286 SER A N 1
ATOM 2302 C CA . SER A 1 286 ? 5.543 -10.239 -6.841 1.00 95.31 286 SER A CA 1
ATOM 2303 C C . SER A 1 286 ? 4.848 -11.338 -7.631 1.00 95.31 286 SER A C 1
ATOM 2305 O O . SER A 1 286 ? 3.765 -11.151 -8.193 1.00 95.31 286 SER A O 1
ATOM 2307 N N . TRP A 1 287 ? 5.531 -12.470 -7.752 1.00 92.81 287 TRP A N 1
ATOM 2308 C CA . TRP A 1 287 ? 5.036 -13.611 -8.504 1.00 92.81 287 TRP A CA 1
ATOM 2309 C C . TRP A 1 287 ? 4.966 -14.853 -7.635 1.00 92.81 287 TRP A C 1
ATOM 2311 O O . TRP A 1 287 ? 3.937 -15.114 -7.024 1.00 92.81 287 TRP A O 1
ATOM 2321 N N . TYR A 1 288 ? 6.051 -15.620 -7.582 1.00 89.88 288 TYR A N 1
ATOM 2322 C CA . TYR A 1 288 ? 6.115 -16.881 -6.864 1.00 89.88 288 TYR A CA 1
ATOM 2323 C C . TYR A 1 288 ? 7.404 -16.945 -6.050 1.00 89.88 288 TYR A C 1
ATOM 2325 O O . TYR A 1 288 ? 8.465 -16.544 -6.535 1.00 89.88 288 TYR A O 1
ATOM 2333 N N . GLN A 1 289 ? 7.305 -17.464 -4.822 1.00 91.75 289 GLN A N 1
ATOM 2334 C CA . GLN A 1 289 ? 8.419 -17.555 -3.873 1.00 91.75 289 GLN A CA 1
ATOM 2335 C C . GLN A 1 289 ? 9.122 -16.197 -3.692 1.00 91.75 289 GLN A C 1
ATOM 2337 O O . GLN A 1 289 ? 8.476 -15.193 -3.417 1.00 91.75 289 GLN A O 1
ATOM 2342 N N . ASN A 1 290 ? 10.438 -16.165 -3.869 1.00 94.81 290 ASN A N 1
ATOM 2343 C CA . ASN A 1 290 ? 11.327 -15.023 -3.700 1.00 94.81 290 ASN A CA 1
ATOM 2344 C C . ASN A 1 290 ? 11.441 -14.136 -4.950 1.00 94.81 290 ASN A C 1
ATOM 2346 O O . ASN A 1 290 ? 12.428 -13.423 -5.107 1.00 94.81 290 ASN A O 1
ATOM 2350 N N . THR A 1 291 ? 10.492 -14.211 -5.885 1.00 96.69 291 THR A N 1
ATOM 2351 C CA . THR A 1 291 ? 10.628 -13.564 -7.193 1.00 96.69 291 THR A CA 1
ATOM 2352 C C . THR A 1 291 ? 9.635 -12.423 -7.407 1.00 96.69 291 THR A C 1
ATOM 2354 O O . THR A 1 291 ? 8.418 -12.608 -7.328 1.00 96.69 291 THR A O 1
ATOM 2357 N N . PHE A 1 292 ? 10.162 -11.265 -7.806 1.00 97.00 292 PHE A N 1
ATOM 2358 C CA . PHE A 1 292 ? 9.408 -10.230 -8.508 1.00 97.00 292 PHE A CA 1
ATOM 2359 C C . PHE A 1 292 ? 9.569 -10.384 -10.022 1.00 97.00 292 PHE A C 1
ATOM 2361 O O . PHE A 1 292 ? 10.585 -10.872 -10.521 1.00 97.00 292 PHE A O 1
ATOM 2368 N N . TYR A 1 293 ? 8.589 -9.897 -10.773 1.00 94.94 293 TYR A N 1
ATOM 2369 C CA . TYR A 1 293 ? 8.742 -9.623 -12.195 1.00 94.94 293 TYR A CA 1
ATOM 2370 C C . TYR A 1 293 ? 8.448 -8.156 -12.465 1.00 94.94 293 TYR A C 1
ATOM 2372 O O . TYR A 1 293 ? 7.593 -7.532 -11.837 1.00 94.94 293 TYR A O 1
ATOM 2380 N N . SER A 1 294 ? 9.200 -7.605 -13.403 1.00 93.50 294 SER A N 1
ATOM 2381 C CA . SER A 1 294 ? 9.165 -6.202 -13.775 1.00 93.50 294 SER A CA 1
ATOM 2382 C C . SER A 1 294 ? 9.042 -6.088 -15.282 1.00 93.50 294 SER A C 1
ATOM 2384 O O . SER A 1 294 ? 9.690 -6.843 -16.005 1.00 93.50 294 SER A O 1
ATOM 2386 N N . TRP A 1 295 ? 8.199 -5.185 -15.768 1.00 92.31 295 TRP A N 1
ATOM 2387 C CA . TRP A 1 295 ? 7.957 -5.043 -17.200 1.00 92.31 295 TRP A CA 1
ATOM 2388 C C . TRP A 1 295 ? 7.705 -3.598 -17.604 1.00 92.31 295 TRP A C 1
ATOM 2390 O O . TRP A 1 295 ? 7.298 -2.755 -16.798 1.00 92.31 295 TRP A O 1
ATOM 2400 N N . GLY A 1 296 ? 7.931 -3.338 -18.888 1.00 91.50 296 GLY A N 1
ATOM 2401 C CA . GLY A 1 296 ? 7.716 -2.028 -19.475 1.00 91.50 296 GLY A CA 1
ATOM 2402 C C . GLY A 1 296 ? 8.240 -1.912 -20.897 1.00 91.50 296 GLY A C 1
ATOM 2403 O O . GLY A 1 296 ? 8.474 -2.905 -21.591 1.00 91.50 296 GLY A O 1
ATOM 2404 N N . T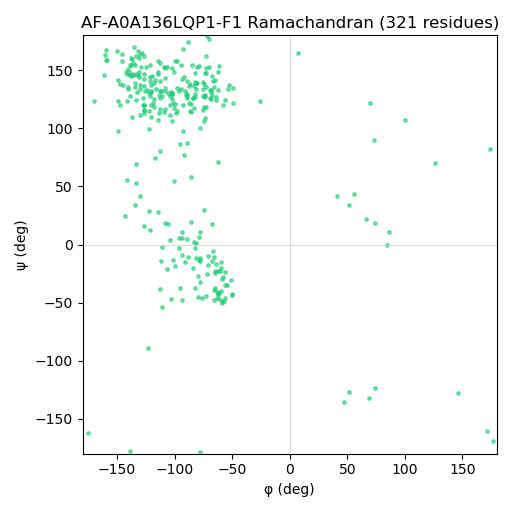YR A 1 297 ? 8.434 -0.669 -21.331 1.00 91.19 297 TYR A N 1
ATOM 2405 C CA . TYR A 1 297 ? 8.997 -0.349 -22.641 1.00 91.19 297 TYR A CA 1
ATOM 2406 C C . TYR A 1 297 ? 10.303 0.421 -22.488 1.00 91.19 297 TYR A C 1
ATOM 2408 O O . TYR A 1 297 ? 10.316 1.505 -21.906 1.00 91.19 297 TYR A O 1
ATOM 2416 N N . GLN A 1 298 ? 11.375 -0.085 -23.096 1.00 91.75 298 GLN A N 1
ATOM 2417 C CA . GLN A 1 298 ? 12.691 0.555 -23.081 1.00 91.75 298 GLN A CA 1
ATOM 2418 C C . GLN A 1 298 ? 13.231 0.780 -24.494 1.00 91.75 298 GLN A C 1
ATOM 2420 O O . GLN A 1 298 ? 12.893 0.059 -25.435 1.00 91.75 298 GLN A O 1
ATOM 2425 N N . THR A 1 299 ? 14.084 1.790 -24.642 1.00 91.12 299 THR A N 1
ATOM 2426 C CA . THR A 1 299 ? 14.879 2.012 -25.851 1.00 91.12 299 THR A CA 1
ATOM 2427 C C . THR A 1 299 ? 16.289 1.505 -25.599 1.00 91.12 299 THR A C 1
ATOM 2429 O O . THR A 1 299 ? 16.993 2.018 -24.728 1.00 91.12 299 THR A O 1
ATOM 2432 N N . LEU A 1 300 ? 16.702 0.506 -26.371 1.00 91.06 300 LEU A N 1
ATOM 2433 C CA . LEU A 1 300 ? 18.051 -0.042 -26.345 1.00 91.06 300 LEU A CA 1
ATOM 2434 C C . LEU A 1 300 ? 18.902 0.642 -27.406 1.00 91.06 300 LEU A C 1
ATOM 2436 O O . LEU A 1 300 ? 18.408 0.939 -28.497 1.00 91.06 300 LEU A O 1
ATOM 2440 N N . ARG A 1 301 ? 20.174 0.882 -27.082 1.00 89.56 301 ARG A N 1
ATOM 2441 C CA . ARG A 1 301 ? 21.180 1.373 -28.021 1.00 89.56 301 ARG A CA 1
ATOM 2442 C C . ARG A 1 301 ? 22.337 0.386 -28.124 1.00 89.56 301 ARG A C 1
ATOM 2444 O O . ARG A 1 301 ? 23.019 0.151 -27.131 1.00 89.56 301 ARG A O 1
ATOM 2451 N N . ASP A 1 302 ? 22.570 -0.128 -29.323 1.00 88.31 302 ASP A N 1
ATOM 2452 C CA . ASP A 1 302 ? 23.740 -0.924 -29.675 1.00 88.31 302 ASP A CA 1
ATOM 2453 C C . ASP A 1 302 ? 24.959 -0.003 -29.799 1.00 88.31 302 ASP A C 1
ATOM 2455 O O . ASP A 1 302 ? 24.989 0.933 -30.602 1.00 88.31 302 ASP A O 1
ATOM 2459 N N . THR A 1 303 ? 25.957 -0.243 -28.960 1.00 82.44 303 THR A N 1
ATOM 2460 C CA . THR A 1 303 ? 27.190 0.550 -28.911 1.00 82.44 303 THR A CA 1
ATOM 2461 C C . THR A 1 303 ? 28.159 0.206 -30.042 1.00 82.44 303 THR A C 1
ATOM 2463 O O . THR A 1 303 ? 29.068 0.986 -30.312 1.00 82.44 303 THR A O 1
ATOM 2466 N N . SER A 1 304 ? 27.940 -0.912 -30.743 1.00 81.19 304 SER A N 1
ATOM 2467 C CA . SER A 1 304 ? 28.794 -1.381 -31.840 1.00 81.19 304 SER A CA 1
ATOM 2468 C C . SER A 1 304 ? 28.411 -0.829 -33.223 1.00 81.19 304 SER A C 1
ATOM 2470 O O . SER A 1 304 ? 29.171 -0.986 -34.178 1.00 81.19 304 SER A O 1
ATOM 2472 N N . LYS A 1 305 ? 27.249 -0.169 -33.349 1.00 78.69 305 LYS A N 1
ATOM 2473 C CA . LYS A 1 305 ? 26.682 0.291 -34.630 1.00 78.69 305 LYS A CA 1
ATOM 2474 C C . LYS A 1 305 ? 26.650 1.815 -34.767 1.00 78.69 305 LYS A C 1
ATOM 2476 O O . LYS A 1 305 ? 26.592 2.557 -33.786 1.00 78.69 305 LYS A O 1
ATOM 2481 N N . GLY A 1 306 ? 26.636 2.284 -36.018 1.00 71.31 306 GLY A N 1
ATOM 2482 C CA . GLY A 1 306 ? 26.438 3.695 -36.366 1.00 71.31 306 GLY A CA 1
ATOM 2483 C C . GLY A 1 306 ? 25.074 4.241 -35.909 1.00 71.31 306 GLY A C 1
ATOM 2484 O O . GLY A 1 306 ? 24.101 3.502 -35.774 1.00 71.31 306 GLY A O 1
ATOM 2485 N N . SER A 1 307 ? 24.994 5.554 -35.667 1.00 67.81 307 SER A N 1
ATOM 2486 C CA . SER A 1 307 ? 23.905 6.207 -34.913 1.00 67.81 307 SER A CA 1
ATOM 2487 C C . SER A 1 307 ? 22.482 6.006 -35.452 1.00 67.81 307 SER A C 1
ATOM 2489 O O . SER A 1 307 ? 21.543 6.043 -34.657 1.00 67.81 307 SER A O 1
ATOM 2491 N N . LEU A 1 308 ? 22.313 5.794 -36.760 1.00 62.75 308 LEU A N 1
ATOM 2492 C CA . LEU A 1 308 ? 21.005 5.689 -37.420 1.00 62.75 308 LEU A CA 1
ATOM 2493 C C . LEU A 1 308 ? 20.342 4.308 -37.263 1.00 62.75 308 LEU A C 1
ATOM 2495 O O . LEU A 1 308 ? 19.119 4.234 -37.243 1.00 62.75 308 LEU A O 1
ATOM 2499 N N . GLU A 1 309 ? 21.120 3.237 -37.078 1.00 64.75 309 GLU A N 1
ATOM 2500 C CA . GLU A 1 309 ? 20.616 1.853 -36.935 1.00 64.75 309 GLU A CA 1
ATOM 2501 C C . GLU A 1 309 ? 20.811 1.286 -35.520 1.00 64.75 309 GLU A C 1
ATOM 2503 O O . GLU A 1 309 ? 20.420 0.161 -35.215 1.00 64.75 309 GLU A O 1
ATOM 2508 N N . ALA A 1 310 ? 21.428 2.068 -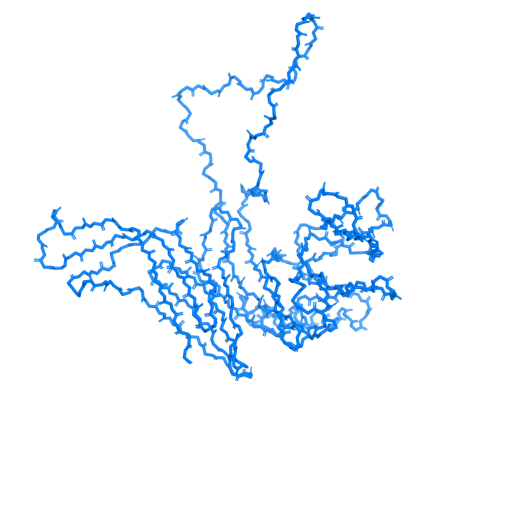34.634 1.00 77.56 310 ALA A N 1
ATOM 2509 C CA . ALA A 1 310 ? 21.826 1.619 -33.309 1.00 77.56 310 ALA A CA 1
ATOM 2510 C C . ALA A 1 310 ? 20.677 1.546 -32.295 1.00 77.56 310 ALA A C 1
ATOM 2512 O O . ALA A 1 310 ? 20.902 1.035 -31.208 1.00 77.56 310 ALA A O 1
ATOM 2513 N N . SER A 1 311 ? 19.484 2.091 -32.565 1.00 87.00 311 SER A N 1
ATOM 2514 C CA . SER A 1 311 ? 18.415 2.189 -31.554 1.00 87.00 311 SER A CA 1
ATOM 2515 C C . SER A 1 311 ? 17.181 1.370 -31.909 1.00 87.00 311 SER A C 1
ATOM 2517 O O . SER A 1 311 ? 16.650 1.488 -33.010 1.00 87.00 311 SER A O 1
ATOM 2519 N N . ARG A 1 312 ? 16.661 0.612 -30.940 1.00 89.88 312 ARG A N 1
ATOM 2520 C CA . ARG A 1 312 ? 15.370 -0.082 -31.057 1.00 89.88 312 ARG A CA 1
ATOM 2521 C C . ARG A 1 312 ? 14.550 0.060 -29.782 1.00 89.88 312 ARG A C 1
ATOM 2523 O O . ARG A 1 312 ? 15.101 0.090 -28.684 1.00 89.88 312 ARG A O 1
ATOM 2530 N N . ARG A 1 313 ? 13.227 0.123 -29.926 1.00 91.31 313 ARG A N 1
ATOM 2531 C CA . ARG A 1 313 ? 12.282 0.101 -28.802 1.00 91.31 313 ARG A CA 1
ATOM 2532 C C . ARG A 1 313 ? 11.791 -1.324 -28.595 1.00 91.31 313 ARG A C 1
ATOM 2534 O O . ARG A 1 313 ? 11.392 -1.976 -29.555 1.00 91.31 313 ARG A O 1
ATOM 2541 N N . VAL A 1 314 ? 11.811 -1.794 -27.355 1.00 91.38 314 VAL A N 1
ATOM 2542 C CA . VAL A 1 314 ? 11.398 -3.154 -26.999 1.00 91.38 314 VAL A CA 1
ATOM 2543 C C . VAL A 1 314 ? 10.441 -3.128 -25.820 1.00 91.38 314 VAL A C 1
ATOM 2545 O O . VAL A 1 314 ? 10.564 -2.291 -24.924 1.00 91.38 314 VAL A O 1
ATOM 2548 N N . PHE A 1 315 ? 9.498 -4.063 -25.829 1.00 92.44 315 PHE A N 1
ATOM 2549 C CA . PHE A 1 315 ? 8.835 -4.512 -24.614 1.00 92.44 315 PHE A CA 1
ATOM 2550 C C . PHE A 1 315 ? 9.743 -5.532 -23.926 1.00 92.44 315 PHE A C 1
ATOM 2552 O O . PHE A 1 315 ? 10.362 -6.353 -24.608 1.00 92.44 315 PHE A O 1
ATOM 2559 N N . TYR A 1 316 ? 9.847 -5.474 -22.604 1.00 90.06 316 TYR A N 1
ATOM 2560 C CA . TYR A 1 316 ? 10.676 -6.406 -21.847 1.00 90.06 316 TYR A CA 1
ATOM 2561 C C . TYR A 1 316 ? 9.944 -6.902 -20.598 1.00 90.06 316 TYR A C 1
ATOM 2563 O O . TYR A 1 316 ? 9.053 -6.229 -20.077 1.00 90.06 316 TYR A O 1
ATOM 2571 N N . ILE A 1 317 ? 10.368 -8.071 -20.118 1.00 92.50 317 ILE A N 1
ATOM 2572 C CA . ILE A 1 317 ? 9.995 -8.630 -18.819 1.00 92.50 317 ILE A CA 1
ATOM 2573 C C . ILE A 1 317 ? 11.285 -9.122 -18.160 1.00 92.50 317 ILE A C 1
ATOM 2575 O O . ILE A 1 317 ? 12.002 -9.932 -18.745 1.00 92.50 317 ILE A O 1
ATOM 2579 N N . ASN A 1 318 ? 11.567 -8.644 -16.953 1.00 91.88 318 ASN A N 1
ATOM 2580 C CA . ASN A 1 318 ? 12.715 -9.035 -16.145 1.00 91.88 318 ASN A CA 1
ATOM 2581 C C . ASN A 1 318 ? 12.243 -9.819 -14.919 1.00 91.88 318 ASN A C 1
ATOM 2583 O O . ASN A 1 318 ? 11.347 -9.369 -14.204 1.00 91.88 318 ASN A O 1
ATOM 2587 N N . LYS A 1 319 ? 12.887 -10.958 -14.653 1.00 94.00 319 LYS A N 1
ATOM 2588 C CA . LYS A 1 319 ? 12.792 -11.678 -13.377 1.00 94.00 319 LYS A CA 1
ATOM 2589 C C . LYS A 1 319 ? 13.769 -11.044 -12.384 1.00 94.00 319 LYS A C 1
ATOM 2591 O O . LYS A 1 319 ? 14.910 -10.774 -12.748 1.00 94.00 319 LYS A O 1
ATOM 2596 N N . ILE A 1 320 ? 13.335 -10.834 -11.148 1.00 94.19 320 ILE A N 1
ATOM 2597 C CA . ILE A 1 320 ? 14.159 -10.322 -10.051 1.00 94.19 320 ILE A CA 1
ATOM 2598 C C . ILE A 1 320 ? 14.020 -11.303 -8.897 1.00 94.19 320 ILE A C 1
ATOM 2600 O O . ILE A 1 320 ? 12.934 -11.460 -8.349 1.00 94.19 320 ILE A O 1
ATOM 2604 N N . GLU A 1 321 ? 15.107 -11.984 -8.565 1.00 94.00 321 GLU A N 1
ATOM 2605 C CA . GLU A 1 321 ? 15.142 -12.988 -7.508 1.00 94.00 321 GLU A CA 1
ATOM 2606 C C . GLU A 1 321 ? 15.793 -12.400 -6.256 1.00 94.00 321 GLU A C 1
ATOM 2608 O O . GLU A 1 321 ? 16.849 -11.773 -6.341 1.00 94.00 321 GLU A O 1
ATOM 2613 N N . ILE A 1 322 ? 15.130 -12.563 -5.114 1.00 90.81 322 ILE A N 1
ATOM 2614 C CA . ILE A 1 322 ? 15.617 -12.133 -3.805 1.00 90.81 322 ILE A CA 1
ATOM 2615 C C . ILE A 1 322 ? 16.354 -13.311 -3.167 1.00 90.81 322 ILE A C 1
ATOM 2617 O O . ILE A 1 322 ? 15.767 -14.380 -2.997 1.00 90.81 322 ILE A O 1
ATOM 2621 N N . ASN A 1 323 ? 17.638 -13.128 -2.866 1.00 79.38 323 ASN A N 1
ATOM 2622 C CA . ASN A 1 323 ? 18.482 -14.159 -2.256 1.00 79.38 323 ASN A CA 1
ATOM 2623 C C . ASN A 1 323 ? 18.517 -14.052 -0.744 1.00 79.38 323 ASN A C 1
ATOM 2625 O O . ASN A 1 323 ? 18.616 -12.891 -0.276 1.00 79.38 323 ASN A O 1
#

Foldseek 3Di:
DDWDPVDLQWTWDWDFDADPVRHTPDIDIETDDNQKDFQDWDWEDVPDVKIKIKWFMDGDDDLWGQFMWMWIDDPVDHTHIHTDGPLPADASCVLDDPVVSVVQVVQCVVCVVVVHGRPDTFNKTWADWYADPFAIKTKMWTKADDPQADQDPDPPPDDPDDDDDDDDDDDDPPVPPPPPDPDDPDDDQQGWMFTFKMKIFGAGNRRHTDHIHIDTDDRQTESHPHDFKEWDDAPQKIWIWGDAKQWIWIWIDRPPDIDIDIDGDDDPDPQKDFPTFDSHFWHWYADDHQKIKIWGKTWIARNVDDDPPGIDIDTDIDIDGDD

Radius of gyration: 23.58 Å; Cα contacts (8 Å, |Δi|>4): 672; chains: 1; bounding box: 71×43×64 Å

Sequence (323 aa):
MIIDRSNKQNKKLLFKTFDVTGAVLLEDEMEIENNRTILSGITSTLVNDELLVAGTWTVGNSKQTSGIFTVLIDPFRNQPVNYYDFGRFTHFLDYLSNKRAAKIKTRSAEALSLGKLPEYKTYAIPIRLDEQAEGFGFLVEVYQPSANFSPYPYYGNFGPPMYGYYPYYGYNPFMNRYYNAPYQYNQPASGDTKMLHAALIVLDRNGKPTHDYGLKFQELKTATLEQTSDFIFYKGEVALAFKKEKEVRVLRSSGEETELDTLASIPINPTETVRSESEGANYIRSWYQNTFYSWGYQTLRDTSKGSLEASRRVFYINKIEIN

Nearest PDB structures (foldseek):
  7zei-assembly4_D  TM=3.573E-01  e=1.783E-02  Caldicellulosiruptor hydrothermalis
  9g6k-assembly1_LZ  TM=2.808E-01  e=5.455E+00  Toxoplasma gondii
  6on5-assembly1_A  TM=3.644E-01  e=3.839E+00  Homo sapiens
  6e7m-assembly1_A  TM=2.420E-01  e=6.342E+00  Homo sapiens